Protein AF-A0AAD5QTW2-F1 (afdb_monomer)

Organism: Parelaphostrongylus tenuis (NCBI:txid148309)

Mean predicted aligned error: 7.57 Å

Sequence (210 aa):
MPYDTGGDLFQRAFSKNGNSFLTEDFWNEMNDLLVQWIDKVCSLSYERNAVASYTLNCWRILTKACSTCRRLPPNLRRLIKFNLVDTIRFLELLMLHGYDEVSSLLTNFVVVVLHHHLKKNGRMNEINPKWVQSREMLRLTCKYSTNIEVLLEIVHAVLEIQSRLLDDMTCDRFDRQVNLLSYQLTQISGLVMEANQRIIACQQIRPVSY

Radius of gyration: 18.82 Å; Cα contacts (8 Å, |Δi|>4): 166; chains: 1; bounding box: 61×39×51 Å

Solvent-accessible surface area (backbone atoms only — not comparable to full-atom values): 11988 Å² total; per-residue (Å²): 133,85,88,82,49,74,62,54,55,48,49,55,71,74,62,56,66,101,60,49,83,80,39,60,67,44,54,50,54,52,46,56,50,49,52,55,47,50,54,30,63,77,65,68,67,71,58,71,69,57,54,53,54,48,53,53,51,52,52,52,49,51,43,48,51,43,59,65,51,65,84,65,56,72,66,51,49,50,49,51,52,49,51,50,53,53,49,51,52,51,51,51,53,39,44,76,73,69,38,66,92,55,57,59,55,64,42,50,44,51,52,52,45,50,50,66,32,63,75,40,89,85,35,61,42,89,86,31,60,33,34,53,51,29,52,51,53,51,49,49,50,36,64,68,54,72,57,55,68,54,39,51,48,34,41,50,56,51,51,52,54,50,50,52,56,53,55,58,51,79,76,52,80,72,88,83,47,57,72,58,50,55,48,48,52,52,54,54,51,50,50,42,49,46,24,49,54,33,43,55,53,50,61,71,67,57,74,82,84,127

pLDDT: mean 83.65, std 14.77, range [35.22, 97.56]

Foldseek 3Di:
DDPDDLPVLLCVLQVPDDCPLLDPVSLVSLVVSLVVLVVCLVVVPDDLVVSLVSLVSLLVSLLCCLQPDDDRDPSSLVSSLVSLLSSLVSLVSCVVVVSVVSLCSLLVSLLSNLCSQVVDQPSCDPVNRSNVSNLVSLLSSLQRHLDLVSLVSNLVSLVVVLVVLVVVCVPDDDPPCPVSSVSSNVSSVVSSVSNVVSSVVSVVPDDDDD

Secondary structure (DSSP, 8-state):
-----HHHHHHHHHHSTTTGGGSHHHHHHHHHHHHHHHHHHHHT-S-HHHHHHHHHHHHHHHHHHHHH--S--HHHHHHHHHHHHHHHHHHHHHHHTT-GGGTTHHHHHHHHHHHHHHSSTTSSSTT-HHHHHHHHHHHHHHHH---HHHHHHHHHHHHHHHHHHHHHHHHS-GGGTHHHHHHHHHHHHHHHHHHHHHHHHHHHTS----

Structure (mmCIF, N/CA/C/O backbone):
data_AF-A0AAD5QTW2-F1
#
_entry.id   AF-A0AAD5QTW2-F1
#
loop_
_atom_site.group_PDB
_atom_site.id
_atom_site.type_symbol
_atom_site.label_atom_id
_atom_site.label_alt_id
_atom_site.label_comp_id
_atom_site.label_asym_id
_atom_site.label_entity_id
_atom_site.label_seq_id
_atom_site.pdbx_PDB_ins_code
_atom_site.Cartn_x
_atom_site.Cartn_y
_atom_site.Cartn_z
_atom_site.occupancy
_atom_site.B_iso_or_equiv
_atom_site.auth_seq_id
_atom_site.auth_comp_id
_atom_site.auth_asym_id
_atom_site.auth_atom_id
_atom_site.pdbx_PDB_model_num
ATOM 1 N N . MET A 1 1 ? -35.531 -8.840 17.971 1.00 36.31 1 MET A N 1
ATOM 2 C CA . MET A 1 1 ? -34.688 -8.366 16.855 1.00 36.31 1 MET A CA 1
ATOM 3 C C . MET A 1 1 ? -33.664 -9.460 16.595 1.00 36.31 1 MET A C 1
ATOM 5 O O . MET A 1 1 ? -32.894 -9.722 17.513 1.00 36.31 1 MET A O 1
ATOM 9 N N . PRO A 1 2 ? -33.715 -10.196 15.474 1.00 35.22 2 PRO A N 1
ATOM 10 C CA . PRO A 1 2 ? -32.722 -11.229 15.217 1.00 35.22 2 PRO A CA 1
ATOM 11 C C . PRO A 1 2 ? -31.387 -10.553 14.873 1.00 35.22 2 PRO A C 1
ATOM 13 O O . PRO A 1 2 ? -31.344 -9.623 14.071 1.00 35.22 2 PRO A O 1
ATOM 16 N N . TYR A 1 3 ? -30.321 -10.980 15.547 1.00 38.00 3 TYR A N 1
ATOM 17 C CA . TYR A 1 3 ? -28.943 -10.565 15.301 1.00 38.00 3 TYR A CA 1
ATOM 18 C C . TYR A 1 3 ? -28.467 -11.184 13.981 1.00 38.00 3 TYR A C 1
ATOM 20 O O . TYR A 1 3 ? -27.895 -12.271 13.974 1.00 38.00 3 TYR A O 1
ATOM 28 N N . ASP A 1 4 ? -28.743 -10.515 12.863 1.00 43.47 4 ASP A N 1
ATOM 29 C CA . ASP A 1 4 ? -28.344 -10.982 11.536 1.00 43.47 4 ASP A CA 1
ATOM 30 C C . ASP A 1 4 ? -26.949 -10.432 11.157 1.00 43.47 4 ASP A C 1
ATOM 32 O O . ASP A 1 4 ? -26.761 -9.276 10.784 1.00 43.47 4 ASP A O 1
ATOM 36 N N . THR A 1 5 ? -25.949 -11.282 11.411 1.00 46.78 5 THR A N 1
ATOM 37 C CA . THR A 1 5 ? -24.931 -11.740 10.445 1.00 46.78 5 THR A CA 1
ATOM 38 C C . THR A 1 5 ? -23.979 -10.741 9.762 1.00 46.78 5 THR A C 1
ATOM 40 O O . THR A 1 5 ? -23.771 -10.744 8.549 1.00 46.78 5 THR A O 1
ATOM 43 N N . GLY A 1 6 ? -23.134 -10.076 10.557 1.00 47.69 6 GLY A N 1
ATOM 44 C CA . GLY A 1 6 ? -21.821 -9.650 10.031 1.00 47.69 6 GLY A CA 1
ATOM 45 C C . GLY A 1 6 ? -20.984 -10.821 9.466 1.00 47.69 6 GLY A C 1
ATOM 46 O O . GLY A 1 6 ? -20.101 -10.608 8.641 1.00 47.69 6 GLY A O 1
ATOM 47 N N . GLY A 1 7 ? -21.286 -12.060 9.884 1.00 54.75 7 GLY A N 1
ATOM 48 C CA . GLY A 1 7 ? -20.724 -13.295 9.332 1.00 54.75 7 GLY A CA 1
ATOM 49 C C . GLY A 1 7 ? -21.217 -13.644 7.920 1.00 54.75 7 GLY A C 1
ATOM 50 O O . GLY A 1 7 ? -20.405 -14.095 7.115 1.00 54.75 7 GLY A O 1
ATOM 51 N N . ASP A 1 8 ? -22.482 -13.375 7.580 1.00 57.38 8 ASP A N 1
ATOM 52 C CA . ASP A 1 8 ? -23.038 -13.696 6.254 1.00 57.38 8 ASP A CA 1
ATOM 53 C C . ASP A 1 8 ? -22.559 -12.702 5.204 1.00 57.38 8 ASP A C 1
ATOM 55 O O . ASP A 1 8 ? -22.192 -13.111 4.106 1.00 57.38 8 ASP A O 1
ATOM 59 N N . LEU A 1 9 ? -22.473 -11.409 5.542 1.00 56.69 9 LEU A N 1
ATOM 60 C CA . LEU A 1 9 ? -21.867 -10.407 4.659 1.00 56.69 9 LEU A CA 1
ATOM 61 C C . LEU A 1 9 ? -20.372 -10.680 4.446 1.00 56.69 9 LEU A C 1
ATOM 63 O O . LEU A 1 9 ? -19.880 -10.586 3.325 1.00 56.69 9 LEU A O 1
ATOM 67 N N . PHE A 1 10 ? -19.655 -11.095 5.494 1.00 61.31 10 PHE A N 1
ATOM 68 C CA . PHE A 1 10 ? -18.259 -11.512 5.386 1.00 61.31 10 PHE A CA 1
ATOM 69 C C . PHE A 1 10 ? -18.106 -12.726 4.459 1.00 61.31 10 PHE A C 1
ATOM 71 O O . PHE A 1 10 ? -17.354 -12.686 3.484 1.00 61.31 10 PHE A O 1
ATOM 78 N N . GLN A 1 11 ? -18.863 -13.799 4.699 1.00 63.84 11 GLN A N 1
ATOM 79 C CA . GLN A 1 11 ? -18.830 -14.970 3.827 1.00 63.84 11 GLN A CA 1
ATOM 80 C C . GLN A 1 11 ? -19.247 -14.615 2.398 1.00 63.84 11 GLN A C 1
ATOM 82 O O . GLN A 1 11 ? -18.601 -15.061 1.456 1.00 63.84 11 GLN A O 1
ATOM 87 N N . ARG A 1 12 ? -20.256 -13.769 2.194 1.00 61.28 12 ARG A N 1
ATOM 88 C CA . ARG A 1 12 ? -20.730 -13.339 0.872 1.00 61.28 12 ARG A CA 1
ATOM 89 C C . ARG A 1 12 ? -19.700 -12.503 0.108 1.00 61.28 12 ARG A C 1
ATOM 91 O O . ARG A 1 12 ? -19.446 -12.802 -1.062 1.00 61.28 12 ARG A O 1
ATOM 98 N N . ALA A 1 13 ? -19.072 -11.523 0.755 1.00 60.03 13 ALA A N 1
ATOM 99 C CA . ALA A 1 13 ? -18.061 -10.666 0.137 1.00 60.03 13 ALA A CA 1
ATOM 100 C C . ALA A 1 13 ? -16.815 -11.463 -0.286 1.00 60.03 13 ALA A C 1
ATOM 102 O O . ALA A 1 13 ? -16.242 -11.210 -1.349 1.00 60.03 13 ALA A O 1
ATOM 103 N N . PHE A 1 14 ? -16.425 -12.478 0.496 1.00 66.31 14 PHE A N 1
ATOM 104 C CA . PHE A 1 14 ? -15.201 -13.252 0.259 1.00 66.31 14 PHE A CA 1
ATOM 105 C C . PHE A 1 14 ? -15.413 -14.629 -0.415 1.00 66.31 14 PHE A C 1
ATOM 107 O O . PHE A 1 14 ? -14.426 -15.244 -0.823 1.00 66.31 14 PHE A O 1
ATOM 114 N N . SER A 1 15 ? -16.656 -15.106 -0.601 1.00 60.56 15 SER A N 1
ATOM 115 C CA . SER A 1 15 ? -16.981 -16.393 -1.266 1.00 60.56 15 SER A CA 1
ATOM 116 C C . SER A 1 15 ? -17.188 -16.300 -2.782 1.00 60.56 15 SER A C 1
ATOM 118 O O . SER A 1 15 ? -17.020 -17.296 -3.489 1.00 60.56 15 SER A O 1
ATOM 120 N N . LYS A 1 16 ? -17.517 -15.123 -3.333 1.00 53.25 16 LYS A N 1
ATOM 121 C CA . LYS A 1 16 ? -17.705 -14.962 -4.785 1.00 53.25 16 LYS A CA 1
ATOM 122 C C . LYS A 1 16 ? -16.361 -14.865 -5.515 1.00 53.25 16 LYS A C 1
ATOM 124 O O . LYS A 1 16 ? -15.755 -13.802 -5.590 1.00 53.25 16 LYS A O 1
ATOM 129 N N . ASN A 1 17 ? -15.930 -16.002 -6.071 1.00 44.47 17 ASN A N 1
ATOM 130 C CA . ASN A 1 17 ? -14.924 -16.198 -7.125 1.00 44.47 17 ASN A CA 1
ATOM 131 C C . ASN A 1 17 ? -14.220 -14.935 -7.655 1.00 44.47 17 ASN A C 1
ATOM 133 O O . ASN A 1 17 ? -14.825 -14.143 -8.369 1.00 44.47 17 ASN A O 1
ATOM 137 N N . GLY A 1 18 ? -12.902 -14.860 -7.432 1.00 47.59 18 GLY A N 1
ATOM 138 C CA . GLY A 1 18 ? -11.852 -14.452 -8.383 1.00 47.59 18 GLY A CA 1
ATOM 139 C C . GLY A 1 18 ? -11.850 -13.048 -9.011 1.00 47.59 18 GLY A C 1
ATOM 140 O O . GLY A 1 18 ? -10.769 -12.459 -9.069 1.00 47.59 18 GLY A O 1
ATOM 141 N N . ASN A 1 19 ? -13.001 -12.541 -9.462 1.00 51.00 19 ASN A N 1
ATOM 142 C CA . ASN A 1 19 ? -13.216 -11.352 -10.292 1.00 51.00 19 ASN A CA 1
ATOM 143 C C . ASN A 1 19 ? -14.293 -10.392 -9.733 1.00 51.00 19 ASN A C 1
ATOM 145 O O . ASN A 1 19 ? -14.559 -9.374 -10.369 1.00 51.00 19 ASN A O 1
ATOM 149 N N . SER A 1 20 ? -14.909 -10.671 -8.572 1.00 68.38 20 SER A N 1
ATOM 150 C CA . SER A 1 20 ? -15.967 -9.816 -7.989 1.00 68.38 20 SER A CA 1
ATOM 151 C C . SER A 1 20 ? -15.497 -8.384 -7.695 1.00 68.38 20 SER A C 1
ATOM 153 O O . SER A 1 20 ? -16.252 -7.436 -7.901 1.00 68.38 20 SER A O 1
ATOM 155 N N . PHE A 1 21 ? -14.218 -8.199 -7.348 1.00 77.69 21 PHE A N 1
ATOM 156 C CA . PHE A 1 21 ? -13.623 -6.886 -7.066 1.00 77.69 21 PHE A CA 1
ATOM 157 C C . PHE A 1 21 ? -13.472 -5.961 -8.285 1.00 77.69 21 PHE A C 1
ATOM 159 O O . PHE A 1 21 ? -12.928 -4.864 -8.172 1.00 77.69 21 PHE A O 1
ATOM 166 N N . LEU A 1 22 ? -13.927 -6.375 -9.469 1.00 80.12 22 LEU A N 1
ATOM 167 C CA . LEU A 1 22 ? -13.998 -5.516 -10.655 1.00 80.12 22 LEU A CA 1
ATOM 168 C C . LEU A 1 22 ? -15.348 -4.792 -10.792 1.00 80.12 22 LEU A C 1
ATOM 170 O O . LEU A 1 22 ? -15.575 -4.134 -11.803 1.00 80.12 22 LEU A O 1
ATOM 174 N N . THR A 1 23 ? -16.237 -4.913 -9.806 1.00 86.12 23 THR A N 1
ATOM 175 C CA . THR A 1 23 ? -17.577 -4.307 -9.813 1.00 86.12 23 THR A CA 1
ATOM 176 C C . THR A 1 23 ? -17.690 -3.218 -8.755 1.00 86.12 23 THR A C 1
ATOM 178 O O . THR A 1 23 ? -17.039 -3.304 -7.719 1.00 86.12 23 THR A O 1
ATOM 181 N N . GLU A 1 24 ? -18.500 -2.188 -9.009 1.00 88.38 24 GLU A N 1
ATOM 182 C CA . GLU A 1 24 ? -18.763 -1.134 -8.017 1.00 88.38 24 GLU A CA 1
ATOM 183 C C . GLU A 1 24 ? -19.489 -1.698 -6.791 1.00 88.38 24 GLU A C 1
ATOM 185 O O . GLU A 1 24 ? -19.084 -1.405 -5.670 1.00 88.38 24 GLU A O 1
ATOM 190 N N . ASP A 1 25 ? -20.462 -2.590 -7.007 1.00 87.75 25 ASP A N 1
ATOM 191 C CA . ASP A 1 25 ? -21.220 -3.268 -5.947 1.00 87.75 25 ASP A CA 1
ATOM 192 C C . ASP A 1 25 ? -20.312 -3.934 -4.914 1.00 87.75 25 ASP A C 1
ATOM 194 O O . ASP A 1 25 ? -20.533 -3.792 -3.716 1.00 87.75 25 ASP A O 1
ATOM 198 N N . PHE A 1 26 ? -19.244 -4.599 -5.364 1.00 88.19 26 PHE A N 1
ATOM 199 C CA . PHE A 1 26 ? -18.278 -5.210 -4.460 1.00 88.19 26 PHE A CA 1
ATOM 200 C C . PHE A 1 26 ? -17.593 -4.180 -3.550 1.00 88.19 26 PHE A C 1
ATOM 202 O O . PHE A 1 26 ? -17.435 -4.424 -2.359 1.00 88.19 26 PHE A O 1
ATOM 209 N N . TRP A 1 27 ? -17.162 -3.036 -4.089 1.00 89.75 27 TRP A N 1
ATOM 210 C CA . TRP A 1 27 ? -16.464 -2.021 -3.287 1.00 89.75 27 TRP A CA 1
ATOM 211 C C . TRP A 1 27 ? -17.404 -1.225 -2.388 1.00 89.75 27 TRP A C 1
ATOM 213 O O . TRP A 1 27 ? -16.957 -0.719 -1.362 1.00 89.75 27 TRP A O 1
ATOM 223 N N . ASN A 1 28 ? -18.682 -1.135 -2.754 1.00 89.69 28 ASN A N 1
ATOM 224 C CA . ASN A 1 28 ? -19.720 -0.615 -1.872 1.00 89.69 28 ASN A CA 1
ATOM 225 C C . ASN A 1 28 ? -19.967 -1.592 -0.709 1.00 89.69 28 ASN A C 1
ATOM 227 O O . ASN A 1 28 ? -19.901 -1.181 0.442 1.00 89.69 28 ASN A O 1
ATOM 231 N N . GLU A 1 29 ? -20.113 -2.893 -0.990 1.00 88.88 29 GLU A N 1
ATOM 232 C CA . GLU A 1 29 ? -20.280 -3.935 0.039 1.00 88.88 29 GLU A CA 1
ATOM 233 C C . GLU A 1 29 ? -19.064 -4.011 0.984 1.00 88.88 29 GLU A C 1
ATOM 235 O O . GLU A 1 29 ? -19.225 -4.119 2.198 1.00 88.88 29 GLU A O 1
ATOM 240 N N . MET A 1 30 ? -17.842 -3.878 0.454 1.00 88.75 30 MET A N 1
ATOM 241 C CA . MET A 1 30 ? -16.615 -3.777 1.259 1.00 88.75 30 MET A CA 1
ATOM 242 C C . MET A 1 30 ? -16.609 -2.553 2.179 1.00 88.75 30 MET A C 1
ATOM 244 O O . MET A 1 30 ? -16.180 -2.654 3.327 1.00 88.75 30 MET A O 1
ATOM 248 N N . ASN A 1 31 ? -17.080 -1.406 1.690 1.00 89.75 31 ASN A N 1
ATOM 249 C CA . ASN A 1 31 ? -17.153 -0.189 2.486 1.00 89.75 31 ASN A CA 1
ATOM 250 C C . ASN A 1 31 ? -18.192 -0.314 3.610 1.00 89.75 31 ASN A C 1
ATOM 252 O O . ASN A 1 31 ? -17.899 0.020 4.755 1.00 89.75 31 ASN A O 1
ATOM 256 N N . ASP A 1 32 ? -19.372 -0.861 3.314 1.00 89.25 32 ASP A N 1
ATOM 257 C CA . ASP A 1 32 ? -20.416 -1.098 4.317 1.00 89.25 32 ASP A CA 1
ATOM 258 C C . ASP A 1 32 ? -19.937 -2.071 5.404 1.00 89.25 32 ASP A C 1
ATOM 260 O O . ASP A 1 32 ? -20.158 -1.851 6.597 1.00 89.25 32 ASP A O 1
ATOM 264 N N . LEU A 1 33 ? -19.217 -3.124 5.004 1.00 89.31 33 LEU A N 1
ATOM 265 C CA . LEU A 1 33 ? -18.565 -4.051 5.927 1.00 89.31 33 LEU A CA 1
ATOM 266 C C . LEU A 1 33 ? -17.526 -3.354 6.806 1.00 89.31 33 LEU A C 1
ATOM 268 O O . LEU A 1 33 ? -17.468 -3.620 8.007 1.00 89.31 33 LEU A O 1
ATOM 272 N N . LEU A 1 34 ? -16.715 -2.462 6.235 1.00 91.00 34 LEU A N 1
ATOM 273 C CA . LEU A 1 34 ? -15.704 -1.720 6.979 1.00 91.00 34 LEU A CA 1
ATOM 274 C C . LEU A 1 34 ? -16.340 -0.839 8.056 1.00 91.00 34 LEU A C 1
ATOM 276 O O . LEU A 1 34 ? -15.874 -0.856 9.192 1.00 91.00 34 LEU A O 1
ATOM 280 N N . VAL A 1 35 ? -17.425 -0.135 7.727 1.00 90.62 35 VAL A N 1
ATOM 281 C CA . VAL A 1 35 ? -18.178 0.688 8.686 1.00 90.62 35 VAL A CA 1
ATOM 282 C C . VAL A 1 35 ? -18.721 -0.170 9.832 1.00 90.62 35 VAL A C 1
ATOM 284 O O . VAL A 1 35 ? -18.483 0.145 10.995 1.00 90.62 35 VAL A O 1
ATOM 287 N N . GLN A 1 36 ? -19.349 -1.310 9.529 1.00 90.19 36 GLN A N 1
ATOM 288 C CA . GLN A 1 36 ? -19.835 -2.231 10.566 1.00 90.19 36 GLN A CA 1
ATOM 289 C C . GLN A 1 36 ? -18.708 -2.761 11.462 1.00 90.19 36 GLN A C 1
ATOM 291 O O . GLN A 1 36 ? -18.903 -2.971 12.661 1.00 90.19 36 GLN A O 1
ATOM 296 N N . TRP A 1 37 ? -17.530 -3.018 10.891 1.00 90.12 37 TRP A N 1
ATOM 297 C CA . TRP A 1 37 ? -16.367 -3.452 11.658 1.00 90.12 37 TRP A CA 1
ATOM 298 C C . TRP A 1 37 ? -15.797 -2.343 12.534 1.00 90.12 37 TRP A C 1
ATOM 300 O O . TRP A 1 37 ? -15.421 -2.634 13.666 1.00 90.12 37 TRP A O 1
ATOM 310 N N . ILE A 1 38 ? -15.780 -1.095 12.067 1.00 89.38 38 ILE A N 1
ATOM 311 C CA . ILE A 1 38 ? -15.409 0.063 12.889 1.00 89.38 38 ILE A CA 1
ATOM 312 C C . ILE A 1 38 ? -16.338 0.157 14.104 1.00 89.38 38 ILE A C 1
ATOM 314 O O . ILE A 1 38 ? -15.849 0.216 15.232 1.00 89.38 38 ILE A O 1
ATOM 318 N N . ASP A 1 39 ? -17.654 0.076 13.900 1.00 87.88 39 ASP A N 1
ATOM 319 C CA . ASP A 1 39 ? -18.632 0.143 14.992 1.00 87.88 39 ASP A CA 1
ATOM 320 C C . ASP A 1 39 ? -18.433 -0.986 16.013 1.00 87.88 39 ASP A C 1
ATOM 322 O O . ASP A 1 39 ? -18.458 -0.755 17.226 1.00 87.88 39 ASP A O 1
ATOM 326 N N . LYS A 1 40 ? -18.167 -2.211 15.543 1.00 88.06 40 LYS A N 1
ATOM 327 C CA . LYS A 1 40 ? -17.851 -3.356 16.412 1.00 88.06 40 LYS A CA 1
ATOM 328 C C . LYS A 1 40 ? -16.559 -3.150 17.188 1.00 88.06 40 LYS A C 1
ATOM 330 O O . LYS A 1 40 ? -16.535 -3.408 18.388 1.00 88.06 40 LYS A O 1
ATOM 335 N N . VAL A 1 41 ? -15.505 -2.673 16.521 1.00 86.81 41 VAL A N 1
ATOM 336 C CA . VAL A 1 41 ? -14.210 -2.390 17.152 1.00 86.81 41 VAL A CA 1
ATOM 337 C C . VAL A 1 41 ? -14.373 -1.380 18.281 1.00 86.81 41 VAL A C 1
ATOM 339 O O . VAL A 1 41 ? -13.949 -1.655 19.402 1.00 86.81 41 VAL A O 1
ATOM 342 N N . CYS A 1 42 ? -15.075 -0.280 18.014 1.00 85.88 42 CYS A N 1
ATOM 343 C CA . CYS A 1 42 ? -15.343 0.777 18.986 1.00 85.88 42 CYS A CA 1
ATOM 344 C C . CYS A 1 42 ? -16.256 0.335 20.142 1.00 85.88 42 CYS A C 1
ATOM 346 O O . CYS A 1 42 ? -16.129 0.847 21.251 1.00 85.88 42 CYS A O 1
ATOM 348 N N . SER A 1 43 ? -17.172 -0.609 19.910 1.00 84.75 43 SER A N 1
ATOM 349 C CA . SER A 1 43 ? -18.085 -1.136 20.938 1.00 84.75 43 SER A CA 1
ATOM 350 C C . SER A 1 43 ? -17.548 -2.363 21.685 1.00 84.75 43 SER A C 1
ATOM 352 O O . SER A 1 43 ? -18.237 -2.887 22.560 1.00 84.75 43 SER A O 1
ATOM 354 N N . LEU A 1 44 ? -16.330 -2.827 21.365 1.00 78.31 44 LEU A N 1
ATOM 355 C CA . LEU A 1 44 ? -15.704 -4.029 21.938 1.00 78.31 44 LEU A CA 1
ATOM 356 C C . LEU A 1 44 ? -16.548 -5.313 21.779 1.00 78.31 44 LEU A C 1
ATOM 358 O O . LEU A 1 44 ? -16.340 -6.295 22.489 1.00 78.31 44 LEU A O 1
ATOM 362 N N . SER A 1 45 ? -17.493 -5.335 20.832 1.00 74.50 45 SER A N 1
ATOM 363 C CA . SER A 1 45 ? -18.451 -6.430 20.640 1.00 74.50 45 SER A CA 1
ATOM 364 C C . SER A 1 45 ? -18.052 -7.366 19.488 1.00 74.50 45 SER A C 1
ATOM 366 O O . SER A 1 45 ? -18.735 -7.442 18.460 1.00 74.50 45 SER A O 1
ATOM 368 N N . TYR A 1 46 ? -16.909 -8.043 19.603 1.00 77.81 46 TYR A N 1
ATOM 369 C CA . TYR A 1 46 ? -16.400 -8.933 18.553 1.00 77.81 46 TYR A CA 1
ATOM 370 C C . TYR A 1 46 ? -15.319 -9.886 19.064 1.00 77.81 46 TYR A C 1
ATOM 372 O O . TYR A 1 46 ? -14.702 -9.674 20.104 1.00 77.81 46 TYR A O 1
ATOM 380 N N . GLU A 1 47 ? -15.052 -10.928 18.279 1.00 82.12 47 GLU A N 1
ATOM 381 C CA . GLU A 1 47 ? -13.905 -11.804 18.489 1.00 82.12 47 GLU A CA 1
ATOM 382 C C . GLU A 1 47 ? -12.668 -11.261 17.765 1.00 82.12 47 GLU A C 1
ATOM 384 O O . GLU A 1 47 ? -12.709 -10.979 16.563 1.00 82.12 47 GLU A O 1
ATOM 389 N N . ARG A 1 48 ? -11.535 -11.181 18.475 1.00 84.06 48 ARG A N 1
ATOM 390 C CA . ARG A 1 48 ? -10.235 -10.734 17.938 1.00 84.06 48 ARG A CA 1
ATOM 391 C C . ARG A 1 48 ? -9.841 -11.457 16.644 1.00 84.06 48 ARG A C 1
ATOM 393 O O . ARG A 1 48 ? -9.450 -10.825 15.665 1.00 84.06 48 ARG A O 1
ATOM 400 N N . ASN A 1 49 ? -10.042 -12.772 16.596 1.00 85.44 49 ASN A N 1
ATOM 401 C CA . ASN A 1 49 ? -9.741 -13.584 15.414 1.00 85.44 49 ASN A CA 1
ATOM 402 C C . ASN A 1 49 ? -10.592 -13.204 14.195 1.00 85.44 49 ASN A C 1
ATOM 404 O O . ASN A 1 49 ? -10.116 -13.274 13.059 1.00 85.44 49 ASN A O 1
ATOM 408 N N . ALA A 1 50 ? -11.843 -12.796 14.417 1.00 86.06 50 ALA A N 1
ATOM 409 C CA . ALA A 1 50 ? -12.753 -12.428 13.344 1.00 86.06 50 ALA A CA 1
ATOM 410 C C . ALA A 1 50 ? -12.345 -11.091 12.708 1.00 86.06 50 ALA A C 1
ATOM 412 O O . ALA A 1 50 ? -12.295 -10.997 11.480 1.00 86.06 50 ALA A O 1
ATOM 413 N N . VAL A 1 51 ? -11.960 -10.093 13.517 1.00 87.50 51 VAL A N 1
ATOM 414 C CA . VAL A 1 51 ? -11.473 -8.813 12.978 1.00 87.50 51 VAL A CA 1
ATOM 415 C C . VAL A 1 51 ? -10.129 -8.971 12.268 1.00 87.50 51 VAL A C 1
ATOM 417 O O . VAL A 1 51 ? -9.960 -8.452 11.168 1.00 87.50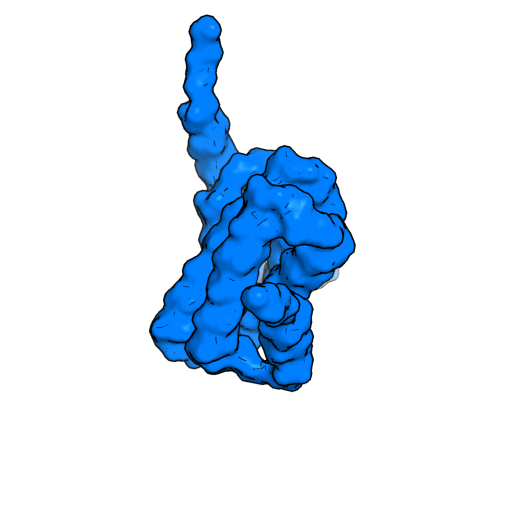 51 VAL A O 1
ATOM 420 N N . ALA A 1 52 ? -9.204 -9.762 12.821 1.00 86.94 52 ALA A N 1
ATOM 421 C CA . ALA A 1 52 ? -7.921 -10.033 12.178 1.00 86.94 52 ALA A CA 1
ATOM 422 C C . ALA A 1 52 ? -8.123 -10.725 10.818 1.00 86.94 52 ALA A C 1
ATOM 424 O O . ALA A 1 52 ? -7.561 -10.301 9.806 1.00 86.94 52 ALA A O 1
ATOM 425 N N . SER A 1 53 ? -8.999 -11.734 10.761 1.00 87.06 53 SER A N 1
ATOM 426 C CA . SER A 1 53 ? -9.349 -12.435 9.517 1.00 87.06 53 SER A CA 1
ATOM 427 C C . SER A 1 53 ? -9.992 -11.512 8.484 1.00 87.06 53 SER A C 1
ATOM 429 O O . SER A 1 53 ? -9.709 -11.627 7.287 1.00 87.06 53 SER A O 1
ATOM 431 N N . TYR A 1 54 ? -10.848 -10.588 8.923 1.00 89.31 54 TYR A N 1
ATOM 432 C CA . TYR A 1 54 ? -11.425 -9.574 8.051 1.00 89.31 54 TYR A CA 1
ATOM 433 C C . TYR A 1 54 ? -10.356 -8.663 7.457 1.00 89.31 54 TYR A C 1
ATOM 435 O O . TYR A 1 54 ? -10.221 -8.585 6.233 1.00 89.31 54 TYR A O 1
ATOM 443 N N . THR A 1 55 ? -9.533 -8.067 8.313 1.00 90.88 55 THR A N 1
ATOM 444 C CA . THR A 1 55 ? -8.462 -7.153 7.916 1.00 90.88 55 THR A CA 1
ATOM 445 C C . THR A 1 55 ? -7.495 -7.816 6.933 1.00 90.88 55 THR A C 1
ATOM 447 O O . THR A 1 55 ? -7.204 -7.249 5.878 1.00 90.88 55 THR A O 1
ATOM 450 N N . LEU A 1 56 ? -7.064 -9.053 7.203 1.00 89.81 56 LEU A N 1
ATOM 451 C CA . LEU A 1 56 ? -6.202 -9.824 6.298 1.00 89.81 56 LEU A CA 1
ATOM 452 C C . LEU A 1 56 ? -6.824 -10.006 4.910 1.00 89.81 56 LEU A C 1
ATOM 454 O O . LEU A 1 56 ? -6.154 -9.844 3.884 1.00 89.81 56 LEU A O 1
ATOM 458 N N . ASN A 1 57 ? -8.114 -10.330 4.857 1.00 88.75 57 ASN A N 1
ATOM 459 C CA . ASN A 1 57 ? -8.812 -10.521 3.595 1.00 88.75 57 ASN A CA 1
ATOM 460 C C . ASN A 1 57 ? -8.968 -9.214 2.807 1.00 88.75 57 ASN A C 1
ATOM 462 O O . ASN A 1 57 ? -8.748 -9.223 1.590 1.00 88.75 57 ASN A O 1
ATOM 466 N N . CYS A 1 58 ? -9.258 -8.097 3.478 1.00 90.56 58 CYS A N 1
ATOM 467 C CA . CYS A 1 58 ? -9.297 -6.770 2.861 1.00 90.56 58 CYS A CA 1
ATOM 468 C C . CYS A 1 58 ? -7.961 -6.423 2.202 1.00 90.56 58 CYS A C 1
ATOM 470 O O . CYS A 1 58 ? -7.917 -6.106 1.010 1.00 90.56 58 CYS A O 1
ATOM 472 N N . TRP A 1 59 ? -6.856 -6.583 2.933 1.00 92.31 59 TRP A N 1
ATOM 473 C CA . TRP A 1 59 ? -5.516 -6.318 2.408 1.00 92.31 59 TRP A CA 1
ATOM 474 C C . TRP A 1 59 ? -5.140 -7.242 1.253 1.00 92.31 59 TRP A C 1
ATOM 476 O O . TRP A 1 59 ? -4.553 -6.791 0.266 1.00 92.31 59 TRP A O 1
ATOM 486 N N . ARG A 1 60 ? -5.536 -8.518 1.299 1.00 89.81 60 ARG A N 1
ATOM 487 C CA . ARG A 1 60 ? -5.328 -9.460 0.189 1.00 89.81 60 ARG A CA 1
ATOM 488 C C . ARG A 1 60 ? -6.036 -9.002 -1.089 1.00 89.81 60 ARG A C 1
ATOM 490 O O . ARG A 1 60 ? -5.444 -9.053 -2.171 1.00 89.81 60 ARG A O 1
ATOM 497 N N . ILE A 1 61 ? -7.281 -8.536 -0.980 1.00 89.38 61 ILE A N 1
ATOM 498 C CA . ILE A 1 61 ? -8.046 -8.029 -2.128 1.00 89.38 61 ILE A CA 1
ATOM 499 C C . ILE A 1 61 ? -7.466 -6.714 -2.637 1.00 89.38 61 ILE A C 1
ATOM 501 O O . ILE A 1 61 ? -7.241 -6.594 -3.841 1.00 89.38 61 ILE A O 1
ATOM 505 N N . LEU A 1 62 ? -7.151 -5.768 -1.751 1.00 90.56 62 LEU A N 1
ATOM 506 C CA . LEU A 1 62 ? -6.504 -4.508 -2.120 1.00 90.56 62 LEU A CA 1
ATOM 507 C C . LEU A 1 62 ? -5.175 -4.756 -2.839 1.00 90.56 62 LEU A C 1
ATOM 509 O O . LEU A 1 62 ? -4.946 -4.188 -3.905 1.00 90.56 62 LEU A O 1
ATOM 513 N N . THR A 1 63 ? -4.342 -5.670 -2.337 1.00 90.25 63 THR A N 1
ATOM 514 C CA . THR A 1 63 ? -3.077 -6.063 -2.979 1.00 90.25 63 THR A CA 1
ATOM 515 C C . THR A 1 63 ? -3.316 -6.601 -4.387 1.00 90.25 63 THR A C 1
ATOM 517 O O . THR A 1 63 ? -2.652 -6.186 -5.344 1.00 90.25 63 THR A O 1
ATOM 520 N N . LYS A 1 64 ? -4.298 -7.500 -4.544 1.00 87.44 64 LYS A N 1
ATOM 521 C CA . LYS A 1 64 ? -4.659 -8.075 -5.845 1.00 87.44 64 LYS A CA 1
ATOM 522 C C . LYS A 1 64 ? -5.170 -6.998 -6.799 1.00 87.44 64 LYS A C 1
ATOM 524 O O . LYS A 1 64 ? -4.684 -6.923 -7.930 1.00 87.44 64 LYS A O 1
ATOM 529 N N . ALA A 1 65 ? -6.096 -6.154 -6.356 1.00 86.50 65 ALA A N 1
ATOM 530 C CA . ALA A 1 65 ? -6.672 -5.079 -7.153 1.00 86.50 65 ALA A CA 1
ATOM 531 C C . ALA A 1 65 ? -5.594 -4.078 -7.593 1.00 86.50 65 ALA A C 1
ATOM 533 O O . ALA A 1 65 ? -5.496 -3.746 -8.774 1.00 86.50 65 ALA A O 1
ATOM 534 N N . CYS A 1 66 ? -4.718 -3.673 -6.672 1.00 84.25 66 CYS A N 1
ATOM 535 C CA . CYS A 1 66 ? -3.644 -2.727 -6.950 1.00 84.25 66 CYS A CA 1
ATOM 536 C C . CYS A 1 66 ? -2.573 -3.312 -7.871 1.00 84.25 66 CYS A C 1
ATOM 538 O O . CYS A 1 66 ? -2.040 -2.573 -8.688 1.00 84.25 66 CYS A O 1
ATOM 540 N N . SER A 1 67 ? -2.279 -4.612 -7.795 1.00 81.12 67 SER A N 1
ATOM 541 C CA . SER A 1 67 ? -1.229 -5.244 -8.611 1.00 81.12 67 SER A CA 1
ATOM 542 C C . SER A 1 67 ? -1.709 -5.686 -9.999 1.00 81.12 67 SER A C 1
ATOM 544 O O . SER A 1 67 ? -0.931 -5.709 -10.953 1.00 81.12 67 SER A O 1
ATOM 546 N N . THR A 1 68 ? -2.980 -6.083 -10.139 1.00 76.94 68 THR A N 1
ATOM 547 C CA . THR A 1 68 ? -3.437 -6.840 -11.321 1.00 76.94 68 THR A CA 1
ATOM 548 C C . THR A 1 68 ? -4.417 -6.101 -12.229 1.00 76.94 68 THR A C 1
ATOM 550 O O . THR A 1 68 ? -4.430 -6.396 -13.434 1.00 76.94 68 THR A O 1
ATOM 553 N N . CYS A 1 69 ? -5.182 -5.134 -11.708 1.00 70.62 69 CYS A N 1
ATOM 554 C CA . CYS A 1 69 ? -6.223 -4.436 -12.461 1.00 70.62 69 CYS A CA 1
ATOM 555 C C . CYS A 1 69 ? -5.654 -3.612 -13.615 1.00 70.62 69 CYS A C 1
ATOM 557 O O . CYS A 1 69 ? -4.742 -2.807 -13.444 1.00 70.62 69 CYS A O 1
ATOM 559 N N . ARG A 1 70 ? -6.229 -3.783 -14.809 1.00 70.12 70 ARG A N 1
ATOM 560 C CA . ARG A 1 70 ? -5.956 -2.933 -15.974 1.00 70.12 70 ARG A CA 1
ATOM 561 C C . ARG A 1 70 ? -7.175 -2.058 -16.236 1.00 70.12 70 ARG A C 1
ATOM 563 O O . ARG A 1 70 ? -8.273 -2.589 -16.296 1.00 70.12 70 ARG A O 1
ATOM 570 N N . ARG A 1 71 ? -6.951 -0.760 -16.492 1.00 70.62 71 ARG A N 1
ATOM 571 C CA . ARG A 1 71 ? -7.952 0.169 -17.059 1.00 70.62 71 ARG A CA 1
ATOM 572 C C . ARG A 1 71 ? -9.317 0.083 -16.358 1.00 70.62 71 ARG A C 1
ATOM 574 O O . ARG A 1 71 ? -10.327 -0.196 -16.991 1.00 70.62 71 ARG A O 1
ATOM 581 N N . LEU A 1 72 ? -9.336 0.340 -15.053 1.00 77.38 72 LEU A N 1
ATOM 582 C CA . LEU A 1 72 ? -10.601 0.444 -14.329 1.00 77.38 72 LEU A CA 1
ATOM 583 C C . LEU A 1 72 ? -11.371 1.701 -14.761 1.00 77.38 72 LEU A C 1
ATOM 585 O O . LEU A 1 72 ? -10.724 2.751 -14.944 1.00 77.38 72 LEU A O 1
ATOM 589 N N . PRO A 1 73 ? -12.714 1.617 -14.859 1.00 85.31 73 PRO A N 1
ATOM 590 C CA . PRO A 1 73 ? -13.582 2.781 -14.967 1.00 85.31 73 PRO A CA 1
ATOM 591 C C . PRO A 1 73 ? -13.221 3.844 -13.916 1.00 85.31 73 PRO A C 1
ATOM 593 O O . PRO A 1 73 ? -12.812 3.484 -12.805 1.00 85.31 73 PRO A O 1
ATOM 596 N N . PRO A 1 74 ? -13.341 5.147 -14.232 1.00 85.44 74 PRO A N 1
ATOM 597 C CA . PRO A 1 74 ? -12.978 6.220 -13.305 1.00 85.44 74 PRO A CA 1
ATOM 598 C C . PRO A 1 74 ? -13.652 6.100 -11.931 1.00 85.44 74 PRO A C 1
ATOM 600 O O . PRO A 1 74 ? -12.980 6.252 -10.910 1.00 85.44 74 PRO A O 1
ATOM 603 N N . ASN A 1 75 ? -14.940 5.751 -11.908 1.00 87.44 75 ASN A N 1
ATOM 604 C CA . ASN A 1 75 ? -15.720 5.565 -10.682 1.00 87.44 75 ASN A CA 1
ATOM 605 C C . ASN A 1 75 ? -15.174 4.417 -9.831 1.00 87.44 75 ASN A C 1
ATOM 607 O O . ASN A 1 75 ? -14.819 4.619 -8.673 1.00 87.44 75 ASN A O 1
ATOM 611 N N . LEU A 1 76 ? -14.985 3.245 -10.436 1.00 88.00 76 LEU A N 1
ATOM 612 C CA . LEU A 1 76 ? -14.404 2.089 -9.761 1.00 88.00 76 LEU A CA 1
ATOM 613 C C . LEU A 1 76 ? -13.008 2.387 -9.197 1.00 88.00 76 LEU A C 1
ATOM 615 O O . LEU A 1 76 ? -12.689 2.026 -8.069 1.00 88.00 76 LEU A O 1
ATOM 619 N N . ARG A 1 77 ? -12.170 3.115 -9.945 1.00 87.31 77 ARG A N 1
ATOM 620 C CA . ARG A 1 77 ? -10.854 3.547 -9.455 1.00 87.31 77 ARG A CA 1
ATOM 621 C C . ARG A 1 77 ? -10.975 4.439 -8.222 1.00 87.31 77 ARG A C 1
ATOM 623 O O . ARG A 1 77 ? -10.182 4.292 -7.297 1.00 87.31 77 ARG A O 1
ATOM 630 N N . ARG A 1 78 ? -11.934 5.367 -8.219 1.00 90.19 78 ARG A N 1
ATOM 631 C CA . ARG A 1 78 ? -12.206 6.257 -7.085 1.00 90.19 78 ARG A CA 1
ATOM 632 C C . ARG A 1 78 ? -12.674 5.466 -5.859 1.00 90.19 78 ARG A C 1
ATOM 634 O O . ARG A 1 78 ? -12.152 5.712 -4.779 1.00 90.19 78 ARG A O 1
ATOM 641 N N . LEU A 1 79 ? -13.563 4.487 -6.034 1.00 90.88 79 LEU A N 1
ATOM 642 C CA . LEU A 1 79 ? -14.035 3.624 -4.944 1.00 90.88 79 LEU A CA 1
ATOM 643 C C . LEU A 1 79 ? -12.900 2.811 -4.314 1.00 90.88 79 LEU A C 1
ATOM 645 O O . LEU A 1 79 ? -12.805 2.754 -3.092 1.00 90.88 79 LEU A O 1
ATOM 649 N N . ILE A 1 80 ? -11.993 2.258 -5.127 1.00 91.12 80 ILE A N 1
ATOM 650 C CA . ILE A 1 80 ? -10.808 1.543 -4.619 1.00 91.12 80 ILE A CA 1
ATOM 651 C C . ILE A 1 80 ? -9.904 2.473 -3.814 1.00 91.12 80 ILE A C 1
ATOM 653 O O . ILE A 1 80 ? -9.406 2.076 -2.767 1.00 91.12 80 ILE A O 1
ATOM 657 N N . LYS A 1 81 ? -9.687 3.709 -4.287 1.00 92.38 81 LYS A N 1
ATOM 658 C CA . LYS A 1 81 ? -8.876 4.692 -3.555 1.00 92.38 81 LYS A CA 1
ATOM 659 C C . LYS A 1 81 ? -9.481 5.017 -2.190 1.00 92.38 81 LYS A C 1
ATOM 661 O O . LYS A 1 81 ? -8.737 5.074 -1.220 1.00 92.38 81 LYS A O 1
ATOM 666 N N . PHE A 1 82 ? -10.797 5.221 -2.115 1.00 92.94 82 PHE A N 1
ATOM 667 C CA . PHE A 1 82 ? -11.468 5.469 -0.836 1.00 92.94 82 PHE A CA 1
ATOM 668 C C . PHE A 1 82 ? -11.367 4.264 0.093 1.00 92.94 82 PHE A C 1
ATOM 670 O O . PHE A 1 82 ? -10.848 4.404 1.192 1.00 92.94 82 PHE A O 1
ATOM 677 N N . ASN A 1 83 ? -11.706 3.071 -0.403 1.00 93.00 83 ASN A N 1
ATOM 678 C CA . ASN A 1 83 ? -11.579 1.838 0.370 1.00 93.00 83 ASN A CA 1
ATOM 679 C C . ASN A 1 83 ? -10.149 1.620 0.887 1.00 93.00 83 ASN A C 1
ATOM 681 O O . ASN A 1 83 ? -9.975 1.206 2.027 1.00 93.00 83 ASN A O 1
ATOM 685 N N . LEU A 1 84 ? -9.118 1.916 0.086 1.00 94.75 84 LEU A N 1
ATOM 686 C CA . LEU A 1 84 ? -7.725 1.849 0.532 1.00 94.75 84 LEU A CA 1
ATOM 687 C C . LEU A 1 84 ? -7.468 2.800 1.708 1.00 94.75 84 LEU A C 1
ATOM 689 O O . LEU A 1 84 ? -6.930 2.371 2.723 1.00 94.75 84 LEU A O 1
ATOM 693 N N . VAL A 1 85 ? -7.853 4.072 1.580 1.00 95.31 85 VAL A N 1
ATOM 694 C CA . VAL A 1 85 ? -7.647 5.084 2.630 1.00 95.31 85 VAL A CA 1
ATOM 695 C C . VAL A 1 85 ? -8.389 4.712 3.911 1.00 95.31 85 VAL A C 1
ATOM 697 O O . VAL A 1 85 ? -7.811 4.792 4.995 1.00 95.31 85 VAL A O 1
ATOM 700 N N . ASP A 1 86 ? -9.633 4.259 3.804 1.00 94.50 86 ASP A N 1
ATOM 701 C CA . ASP A 1 86 ? -10.419 3.875 4.974 1.00 94.50 86 ASP A CA 1
ATOM 702 C C . ASP A 1 86 ? -9.885 2.584 5.609 1.00 94.50 86 ASP A C 1
ATOM 704 O O . ASP A 1 86 ? -9.821 2.482 6.833 1.00 94.50 86 ASP A O 1
ATOM 708 N N . THR A 1 87 ? -9.376 1.642 4.808 1.00 95.00 87 THR A N 1
ATOM 709 C CA . THR A 1 87 ? -8.712 0.434 5.325 1.00 95.00 87 THR A CA 1
ATOM 710 C C . THR A 1 87 ? -7.400 0.766 6.046 1.00 95.00 87 THR A C 1
ATOM 712 O O . THR A 1 87 ? -7.092 0.127 7.048 1.00 95.00 87 THR A O 1
ATOM 715 N N . ILE A 1 88 ? -6.640 1.778 5.600 1.00 95.31 88 ILE A N 1
ATOM 716 C CA . ILE A 1 88 ? -5.450 2.271 6.324 1.00 95.31 88 ILE A CA 1
ATOM 717 C C . ILE A 1 88 ? -5.852 2.799 7.700 1.00 95.31 88 ILE A C 1
ATOM 719 O O . ILE A 1 88 ? -5.272 2.400 8.705 1.00 95.31 88 ILE A O 1
ATOM 723 N N . ARG A 1 89 ? -6.881 3.651 7.762 1.00 93.50 89 ARG A N 1
ATOM 724 C CA . ARG A 1 89 ? -7.374 4.209 9.031 1.00 93.50 89 ARG A CA 1
ATOM 725 C C . ARG A 1 89 ? -7.888 3.126 9.968 1.00 93.50 89 ARG A C 1
ATOM 727 O O . ARG A 1 89 ? -7.619 3.168 11.163 1.00 93.50 89 ARG A O 1
ATOM 734 N N . PHE A 1 90 ? -8.604 2.149 9.424 1.00 94.62 90 PHE A N 1
ATOM 735 C CA . PHE A 1 90 ? -9.079 1.010 10.192 1.00 94.62 90 PHE A CA 1
ATOM 736 C C . PHE A 1 90 ? -7.923 0.165 10.733 1.00 94.62 90 PHE A C 1
ATOM 738 O O . PHE A 1 90 ? -7.942 -0.226 11.895 1.00 94.62 90 PHE A O 1
ATOM 745 N N . LEU A 1 91 ? -6.879 -0.063 9.934 1.00 94.69 91 LEU A N 1
ATOM 746 C CA . LEU A 1 91 ? -5.674 -0.749 10.393 1.00 94.69 91 LEU A CA 1
ATOM 747 C C . LEU A 1 91 ? -4.999 0.002 11.550 1.00 94.69 91 LEU A C 1
ATOM 749 O O . LEU A 1 91 ? -4.603 -0.612 12.537 1.00 94.69 91 LEU A O 1
ATOM 753 N N . GLU A 1 92 ? -4.899 1.326 11.453 1.00 92.38 92 GLU A N 1
ATOM 754 C CA . GLU A 1 92 ? -4.336 2.166 12.514 1.00 92.38 92 GLU A CA 1
ATOM 755 C C . GLU A 1 92 ? -5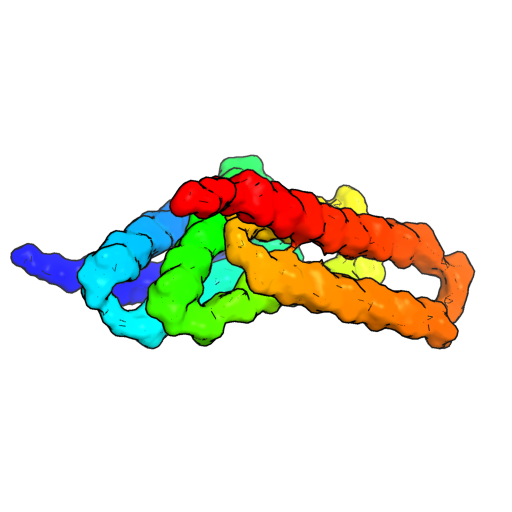.182 2.148 13.784 1.00 92.38 92 GLU A C 1
ATOM 757 O O . GLU A 1 92 ? -4.630 2.043 14.879 1.00 92.38 92 GLU A O 1
ATOM 762 N N . LEU A 1 93 ? -6.509 2.147 13.649 1.00 92.12 93 LEU A N 1
ATOM 763 C CA . LEU A 1 93 ? -7.420 1.940 14.770 1.00 92.12 93 LEU A CA 1
ATOM 764 C C . LEU A 1 93 ? -7.145 0.603 15.468 1.00 92.12 93 LEU A C 1
ATOM 766 O O . LEU A 1 93 ? -7.085 0.563 16.694 1.00 92.12 93 LEU A O 1
ATOM 770 N N . LEU A 1 94 ? -6.948 -0.479 14.711 1.00 92.56 94 LEU A N 1
ATOM 771 C CA . LEU A 1 94 ? -6.629 -1.790 15.277 1.00 92.56 94 LEU A CA 1
ATOM 772 C C . LEU A 1 94 ? -5.280 -1.781 16.004 1.00 92.56 94 LEU A C 1
ATOM 774 O O . LEU A 1 94 ? -5.199 -2.257 17.132 1.00 92.56 94 LEU A O 1
ATOM 778 N N . MET A 1 95 ? -4.238 -1.184 15.424 1.00 91.69 95 MET A N 1
ATOM 779 C CA . MET A 1 95 ? -2.941 -1.063 16.105 1.00 91.69 95 MET A CA 1
ATOM 780 C C . MET A 1 95 ? -3.058 -0.288 17.426 1.00 91.69 95 MET A C 1
ATOM 782 O O . MET A 1 95 ? -2.501 -0.715 18.433 1.00 91.69 95 MET A O 1
ATOM 786 N N . LEU A 1 96 ? -3.854 0.788 17.470 1.00 89.06 96 LEU A N 1
ATOM 787 C CA . LEU A 1 96 ? -4.119 1.536 18.709 1.00 89.06 96 LEU A CA 1
ATOM 788 C C . LEU A 1 96 ? -4.822 0.699 19.790 1.00 89.06 96 LEU A C 1
ATOM 790 O O . LEU A 1 96 ? -4.661 0.977 20.975 1.00 89.06 96 LEU A O 1
ATOM 794 N N . HIS A 1 97 ? -5.576 -0.330 19.400 1.00 87.94 97 HIS A N 1
ATOM 795 C CA . HIS A 1 97 ? -6.212 -1.274 20.323 1.00 87.94 97 HIS A CA 1
ATOM 796 C C . HIS A 1 97 ? -5.325 -2.498 20.641 1.00 87.94 97 HIS A C 1
ATOM 798 O O . HIS A 1 97 ? -5.809 -3.462 21.236 1.00 87.94 97 HIS A O 1
ATOM 804 N N . GLY A 1 98 ? -4.040 -2.486 20.258 1.00 87.94 98 GLY A N 1
ATOM 805 C CA . GLY A 1 98 ? -3.073 -3.544 20.577 1.00 87.94 98 GLY A CA 1
ATOM 806 C C . GLY A 1 98 ? -3.174 -4.794 19.696 1.00 87.94 98 GLY A C 1
ATOM 807 O O . GLY A 1 98 ? -2.905 -5.906 20.160 1.00 87.94 98 GLY A O 1
ATOM 808 N N . TYR A 1 99 ? -3.613 -4.639 18.444 1.00 87.69 99 TYR A N 1
ATOM 809 C CA . TYR A 1 99 ? -3.657 -5.718 17.450 1.00 87.69 99 TYR A CA 1
ATOM 810 C C . TYR A 1 99 ? -2.345 -5.783 16.657 1.00 87.69 99 TYR A C 1
ATOM 812 O O . TYR A 1 99 ? -2.281 -5.399 15.489 1.00 87.69 99 TYR A O 1
ATOM 820 N N . ASP A 1 100 ? -1.286 -6.278 17.291 1.00 84.00 100 ASP A N 1
ATOM 821 C CA . ASP A 1 100 ? 0.047 -6.350 16.680 1.00 84.00 100 ASP A CA 1
ATOM 822 C C . ASP A 1 100 ? 0.113 -7.333 15.502 1.00 84.00 100 ASP A C 1
ATOM 824 O O . ASP A 1 100 ? 0.935 -7.177 14.604 1.00 84.00 100 ASP A O 1
ATOM 828 N N . GLU A 1 101 ? -0.788 -8.317 15.433 1.00 84.44 101 GLU A N 1
ATOM 829 C CA . GLU A 1 101 ? -0.850 -9.289 14.336 1.00 84.44 101 GLU A CA 1
ATOM 830 C C . GLU A 1 101 ? 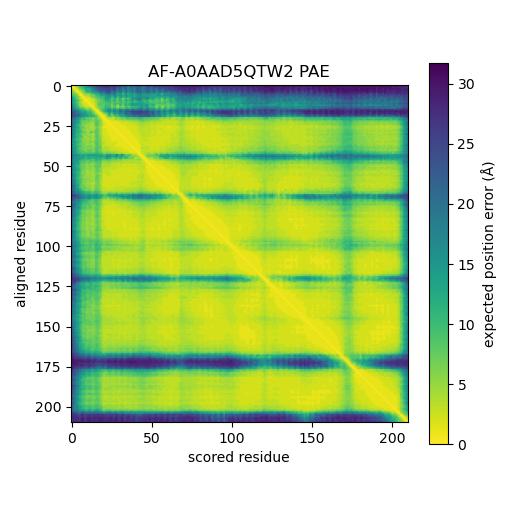-1.146 -8.657 12.964 1.00 84.44 101 GLU A C 1
ATOM 832 O O . GLU A 1 101 ? -0.874 -9.271 11.930 1.00 84.44 101 GLU A O 1
ATOM 837 N N . VAL A 1 102 ? -1.689 -7.434 12.936 1.00 87.25 102 VAL A N 1
ATOM 838 C CA . VAL A 1 102 ? -1.989 -6.711 11.694 1.00 87.25 102 VAL A CA 1
ATOM 839 C C . VAL A 1 102 ? -0.984 -5.596 11.376 1.00 87.25 102 VAL A C 1
ATOM 841 O O . VAL A 1 102 ? -1.051 -5.030 10.285 1.00 87.25 102 VAL A O 1
ATOM 844 N N . SER A 1 103 ? -0.022 -5.303 12.257 1.00 87.12 103 SER A N 1
ATOM 845 C CA . SER A 1 103 ? 0.904 -4.160 12.116 1.00 87.12 103 SER A CA 1
ATOM 846 C C . SER A 1 103 ? 1.703 -4.186 10.806 1.00 87.12 103 SER A C 1
ATOM 848 O O . SER A 1 103 ? 1.797 -3.185 10.097 1.00 87.12 103 SER A O 1
ATOM 850 N N . SER A 1 104 ? 2.167 -5.372 10.407 1.00 91.44 104 SER A N 1
ATOM 851 C CA . SER A 1 104 ? 2.979 -5.562 9.199 1.00 91.44 104 SER A CA 1
ATOM 852 C C . SER A 1 104 ? 2.195 -5.509 7.880 1.00 91.44 104 SER A C 1
ATOM 854 O O . SER A 1 104 ? 2.797 -5.546 6.805 1.00 91.44 104 SER A O 1
ATOM 856 N N . LEU A 1 105 ? 0.855 -5.452 7.900 1.00 93.69 105 LEU A N 1
ATOM 857 C CA . LEU A 1 105 ? 0.050 -5.580 6.676 1.00 93.69 105 LEU A CA 1
ATOM 858 C C . LEU A 1 105 ? 0.274 -4.442 5.689 1.00 93.69 105 LEU A C 1
ATOM 860 O O . LEU A 1 105 ? 0.276 -4.679 4.478 1.00 93.69 105 LEU A O 1
ATOM 864 N N . LEU A 1 106 ? 0.515 -3.233 6.192 1.00 94.06 106 LEU A N 1
ATOM 865 C CA . LEU A 1 106 ? 0.785 -2.081 5.346 1.00 94.06 106 LEU A CA 1
ATOM 866 C C . LEU A 1 106 ? 2.137 -2.198 4.638 1.00 94.06 106 LEU A C 1
ATOM 868 O O . LEU A 1 106 ? 2.226 -2.037 3.418 1.00 94.06 106 LEU A O 1
ATOM 872 N N . THR A 1 107 ? 3.171 -2.550 5.399 1.00 95.50 107 THR A N 1
ATOM 873 C CA . THR A 1 107 ? 4.522 -2.798 4.893 1.00 95.50 107 THR A CA 1
ATOM 874 C C . THR A 1 107 ? 4.508 -3.939 3.869 1.00 95.50 107 THR A C 1
ATOM 876 O O . THR A 1 107 ? 5.009 -3.789 2.751 1.00 95.50 107 THR A O 1
ATOM 879 N N . ASN A 1 108 ? 3.822 -5.044 4.180 1.00 95.31 108 ASN A N 1
ATOM 880 C CA . ASN A 1 108 ? 3.660 -6.188 3.282 1.00 95.31 108 ASN A CA 1
ATOM 881 C C . ASN A 1 108 ? 2.939 -5.818 1.979 1.00 95.31 108 ASN A C 1
ATOM 883 O O . ASN A 1 108 ? 3.358 -6.250 0.903 1.00 95.31 108 ASN A O 1
ATOM 887 N N . PHE A 1 109 ? 1.883 -5.000 2.045 1.00 95.62 109 PHE A N 1
ATOM 888 C CA . PHE A 1 109 ? 1.193 -4.500 0.855 1.00 95.62 109 PHE A CA 1
ATOM 889 C C . PHE A 1 109 ? 2.159 -3.756 -0.078 1.00 95.62 109 PHE A C 1
ATOM 891 O O . PHE A 1 109 ? 2.220 -4.068 -1.272 1.00 95.62 109 PHE A O 1
ATOM 898 N N . VAL A 1 110 ? 2.952 -2.820 0.459 1.00 96.25 110 VAL A N 1
ATOM 899 C CA . VAL A 1 110 ? 3.928 -2.041 -0.322 1.00 96.25 110 VAL A CA 1
ATOM 900 C C . VAL A 1 110 ? 4.9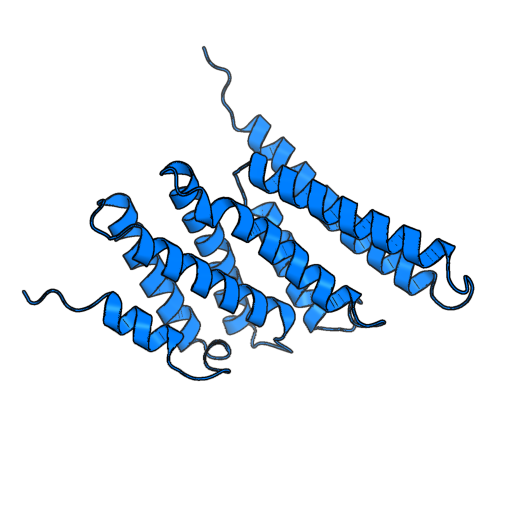48 -2.958 -0.995 1.00 96.25 110 VAL A C 1
ATOM 902 O O . VAL A 1 110 ? 5.139 -2.887 -2.214 1.00 96.25 110 VAL A O 1
ATOM 905 N N . VAL A 1 111 ? 5.553 -3.862 -0.222 1.00 95.44 111 VAL A N 1
ATOM 906 C CA . VAL A 1 111 ? 6.576 -4.801 -0.703 1.00 95.44 111 VAL A CA 1
ATOM 907 C C . VAL A 1 111 ? 6.031 -5.698 -1.813 1.00 95.44 111 VAL A C 1
ATOM 909 O O . VAL A 1 111 ? 6.647 -5.823 -2.874 1.00 95.44 111 VAL A O 1
ATOM 912 N N . VAL A 1 112 ? 4.852 -6.297 -1.618 1.00 95.00 112 VAL A N 1
ATOM 913 C CA . VAL A 1 112 ? 4.250 -7.207 -2.604 1.00 95.00 112 VAL A CA 1
ATOM 914 C C . VAL A 1 112 ? 3.931 -6.481 -3.911 1.00 95.00 112 VAL A C 1
ATOM 916 O O . VAL A 1 112 ? 4.211 -7.010 -4.993 1.00 95.00 112 VAL A O 1
ATOM 919 N N . VAL A 1 113 ? 3.374 -5.269 -3.838 1.00 93.75 113 VAL A N 1
ATOM 920 C CA . VAL A 1 113 ? 3.043 -4.474 -5.028 1.00 93.75 113 VAL A CA 1
ATOM 921 C C . VAL A 1 113 ? 4.311 -4.062 -5.784 1.00 93.75 113 VAL A C 1
ATOM 923 O O . VAL A 1 113 ? 4.348 -4.182 -7.012 1.00 93.75 113 VAL A O 1
ATOM 926 N N . LEU A 1 114 ? 5.366 -3.626 -5.088 1.00 94.19 114 LEU A N 1
ATOM 927 C CA . LEU A 1 114 ? 6.644 -3.285 -5.722 1.00 94.19 114 LEU A CA 1
ATOM 928 C C . LEU A 1 114 ? 7.279 -4.506 -6.393 1.00 94.19 114 LEU A C 1
ATOM 930 O O . LEU A 1 114 ? 7.565 -4.468 -7.593 1.00 94.19 114 LEU A O 1
ATOM 934 N N . HIS A 1 115 ? 7.413 -5.621 -5.671 1.00 92.75 115 HIS A N 1
ATOM 935 C CA . HIS A 1 115 ? 7.952 -6.864 -6.224 1.00 92.75 115 HIS A CA 1
ATOM 936 C C . HIS A 1 115 ? 7.169 -7.347 -7.452 1.00 92.75 115 HIS A C 1
ATOM 938 O O . HIS A 1 115 ? 7.770 -7.825 -8.416 1.00 92.75 115 HIS A O 1
ATOM 944 N N . HIS A 1 116 ? 5.841 -7.183 -7.481 1.00 91.44 116 HIS A N 1
ATOM 945 C CA . HIS A 1 116 ? 5.026 -7.556 -8.642 1.00 91.44 116 HIS A CA 1
ATOM 946 C C . HIS A 1 116 ? 5.468 -6.860 -9.943 1.00 91.44 116 HIS A C 1
ATOM 948 O O . HIS A 1 116 ? 5.444 -7.475 -11.024 1.00 91.44 116 HIS A O 1
ATOM 954 N N . HIS A 1 117 ? 5.845 -5.582 -9.848 1.00 90.31 117 HIS A N 1
ATOM 955 C CA . HIS A 1 117 ? 6.252 -4.753 -10.987 1.00 90.31 117 HIS A CA 1
ATOM 956 C C . HIS A 1 117 ? 7.752 -4.783 -11.260 1.00 90.31 117 HIS A C 1
ATOM 958 O O . HIS A 1 117 ? 8.145 -4.558 -12.402 1.00 90.31 117 HIS A O 1
ATOM 964 N N . LEU A 1 118 ? 8.575 -5.113 -10.266 1.00 89.25 118 LEU A N 1
ATOM 965 C CA . LEU A 1 118 ? 10.015 -5.308 -10.448 1.00 89.25 118 LEU A CA 1
ATOM 966 C C . LEU A 1 118 ? 10.344 -6.678 -11.058 1.00 89.25 118 LEU A C 1
ATOM 968 O O . LEU A 1 118 ? 11.216 -6.766 -11.911 1.00 89.25 118 LEU A O 1
ATOM 972 N N . LYS A 1 119 ? 9.581 -7.734 -10.732 1.00 82.62 119 LYS A N 1
ATOM 973 C CA . LYS A 1 119 ? 9.847 -9.118 -11.184 1.00 82.62 119 LYS A CA 1
ATOM 974 C C . LYS A 1 119 ? 9.868 -9.316 -12.708 1.00 82.62 119 LYS A C 1
ATOM 976 O O . LYS A 1 119 ? 10.384 -10.324 -13.182 1.00 82.62 119 LYS A O 1
ATOM 981 N N . LYS A 1 120 ? 9.253 -8.428 -13.497 1.00 76.56 120 LYS A N 1
ATOM 982 C CA . LYS A 1 120 ? 9.333 -8.493 -14.966 1.00 76.56 120 LYS A CA 1
ATOM 983 C C . LYS A 1 120 ? 9.744 -7.149 -15.545 1.00 76.56 120 LYS A C 1
ATOM 985 O O . LYS A 1 120 ? 9.029 -6.159 -15.370 1.00 76.56 120 LYS A O 1
ATOM 990 N N . ASN A 1 121 ? 10.820 -7.170 -16.326 1.00 66.44 121 ASN A N 1
ATOM 991 C CA . ASN A 1 121 ? 11.311 -6.014 -17.068 1.00 66.44 121 ASN A CA 1
ATOM 992 C C . ASN A 1 121 ? 10.182 -5.400 -17.904 1.00 66.44 121 ASN A C 1
ATOM 994 O O . ASN A 1 121 ? 9.411 -6.105 -18.559 1.00 66.44 121 ASN A O 1
ATOM 998 N N . GLY A 1 122 ? 10.047 -4.076 -17.833 1.00 70.88 122 GLY A N 1
ATOM 999 C CA . GLY A 1 122 ? 9.014 -3.349 -18.567 1.00 70.88 122 GLY A CA 1
ATOM 1000 C C . GLY A 1 122 ? 7.613 -3.379 -17.942 1.00 70.88 122 GLY A C 1
ATOM 1001 O O . GLY A 1 122 ? 6.656 -2.981 -18.605 1.00 70.88 122 GLY A O 1
ATOM 1002 N N . ARG A 1 123 ? 7.444 -3.804 -16.680 1.00 82.81 123 ARG A N 1
ATOM 1003 C CA . ARG A 1 123 ? 6.189 -3.554 -15.944 1.00 82.81 123 ARG A CA 1
ATOM 1004 C C . ARG A 1 123 ? 6.179 -2.209 -15.232 1.00 82.81 123 ARG A C 1
ATOM 1006 O O . ARG A 1 123 ? 5.155 -1.539 -15.266 1.00 82.81 123 ARG A O 1
ATOM 1013 N N . MET A 1 124 ? 7.290 -1.796 -14.640 1.00 89.00 124 MET A N 1
ATOM 1014 C CA . MET A 1 124 ? 7.412 -0.491 -13.992 1.00 89.00 124 MET A CA 1
ATOM 1015 C C . MET A 1 124 ? 7.792 0.580 -15.031 1.00 89.00 124 MET A C 1
ATOM 1017 O O . MET A 1 124 ? 8.969 0.785 -15.300 1.00 89.00 124 MET A O 1
ATOM 1021 N N . ASN A 1 125 ? 6.802 1.205 -15.678 1.00 88.25 125 ASN A N 1
ATOM 1022 C CA . ASN A 1 125 ? 6.971 2.357 -16.583 1.00 88.25 125 ASN A CA 1
ATOM 1023 C C . ASN A 1 125 ?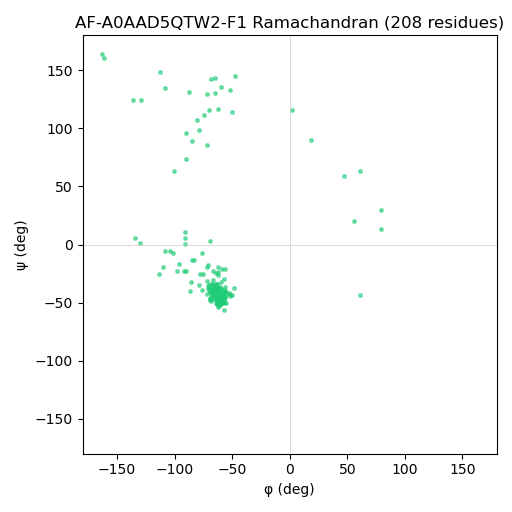 5.648 3.106 -16.800 1.00 88.25 125 ASN A C 1
ATOM 1025 O O . ASN A 1 125 ? 4.573 2.536 -16.616 1.00 88.25 125 ASN A O 1
ATOM 1029 N N . GLU A 1 126 ? 5.728 4.360 -17.254 1.00 88.81 126 GLU A N 1
ATOM 1030 C CA . GLU A 1 126 ? 4.562 5.240 -17.463 1.00 88.81 126 GLU A CA 1
ATOM 1031 C C . GLU A 1 126 ? 3.560 4.730 -18.508 1.00 88.81 126 GLU A C 1
ATOM 1033 O O . GLU A 1 126 ? 2.382 5.081 -18.466 1.00 88.81 126 GLU A O 1
ATOM 1038 N N . ILE A 1 127 ? 4.001 3.887 -19.445 1.00 87.69 127 ILE A N 1
ATOM 1039 C CA . ILE A 1 127 ? 3.133 3.335 -20.492 1.00 87.69 127 ILE A CA 1
ATOM 1040 C C . ILE A 1 127 ? 2.269 2.203 -19.922 1.00 87.69 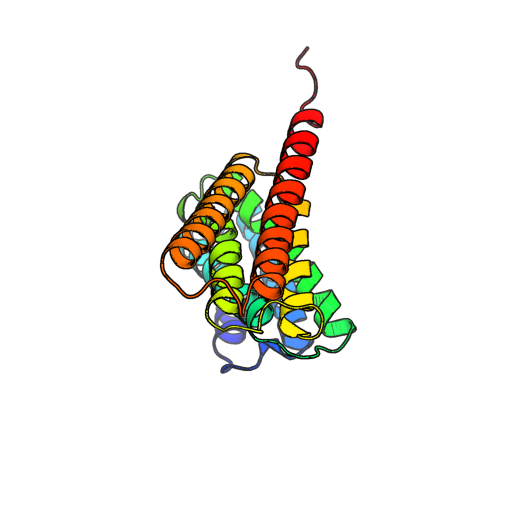127 ILE A C 1
ATOM 1042 O O . ILE A 1 127 ? 1.173 1.938 -20.423 1.00 87.69 127 ILE A O 1
ATOM 1046 N N . ASN A 1 128 ? 2.722 1.532 -18.857 1.00 87.06 128 ASN A N 1
ATOM 1047 C CA . ASN A 1 128 ? 1.965 0.471 -18.218 1.00 87.06 128 ASN A CA 1
ATOM 1048 C C . ASN A 1 128 ? 0.895 1.054 -17.272 1.00 87.06 128 ASN A C 1
ATOM 1050 O O . ASN A 1 128 ? 1.208 1.460 -16.150 1.00 87.06 128 ASN A O 1
ATOM 1054 N N . PRO A 1 129 ? -0.403 0.992 -17.635 1.00 85.88 129 PRO A N 1
ATOM 1055 C CA . PRO A 1 129 ? -1.468 1.541 -16.800 1.00 85.88 129 PRO A CA 1
ATOM 1056 C C . PRO A 1 129 ? -1.598 0.827 -15.450 1.00 85.88 129 PRO A C 1
ATOM 1058 O O . PRO A 1 129 ? -2.097 1.427 -14.501 1.00 85.88 129 PRO A O 1
ATOM 1061 N N . LYS A 1 130 ? -1.161 -0.439 -15.352 1.00 88.12 130 LYS A N 1
ATOM 1062 C CA . LYS A 1 130 ? -1.160 -1.165 -14.077 1.00 88.12 130 LYS A CA 1
ATOM 1063 C C . LYS A 1 130 ? -0.188 -0.512 -13.109 1.00 88.12 130 LYS A C 1
ATOM 1065 O O . LYS A 1 130 ? -0.564 -0.238 -11.982 1.00 88.12 130 LYS A O 1
ATOM 1070 N N . TRP A 1 131 ? 1.023 -0.210 -13.575 1.00 91.75 131 TRP A N 1
ATOM 1071 C CA . TRP A 1 131 ? 2.030 0.464 -12.765 1.00 91.75 131 TRP A CA 1
ATOM 1072 C C . TRP A 1 131 ? 1.579 1.858 -12.344 1.00 91.75 131 TRP A C 1
ATOM 1074 O O . TRP A 1 131 ? 1.627 2.167 -11.161 1.00 91.75 131 TRP A O 1
ATOM 1084 N N . VAL A 1 132 ? 1.072 2.672 -13.276 1.00 90.00 132 VAL A N 1
ATOM 1085 C CA . VAL A 1 132 ? 0.585 4.025 -12.955 1.00 90.00 132 VAL A CA 1
ATOM 1086 C C . VAL A 1 132 ? -0.482 3.985 -11.856 1.00 90.00 132 VAL A C 1
ATOM 1088 O O . VAL A 1 132 ? -0.457 4.804 -10.938 1.00 90.00 132 VAL A O 1
ATOM 1091 N N . GLN A 1 133 ? -1.390 3.007 -11.912 1.00 88.50 133 GLN A N 1
ATOM 1092 C CA . GLN A 1 133 ? -2.386 2.798 -10.867 1.00 88.50 133 GLN A CA 1
ATOM 1093 C C . GLN A 1 133 ? -1.758 2.311 -9.554 1.00 88.50 133 GLN A C 1
ATOM 1095 O O . GLN A 1 133 ? -2.067 2.872 -8.507 1.00 88.50 133 GLN A O 1
ATOM 1100 N N . SER A 1 134 ? -0.890 1.297 -9.582 1.00 92.00 134 SER A N 1
ATOM 1101 C CA . SER A 1 134 ? -0.227 0.784 -8.377 1.00 92.00 134 SER A CA 1
ATOM 1102 C C . SER A 1 134 ? 0.591 1.862 -7.678 1.00 92.00 134 SER A C 1
ATOM 1104 O O . SER A 1 134 ? 0.485 2.008 -6.468 1.00 92.00 134 SER A O 1
ATOM 1106 N N . ARG A 1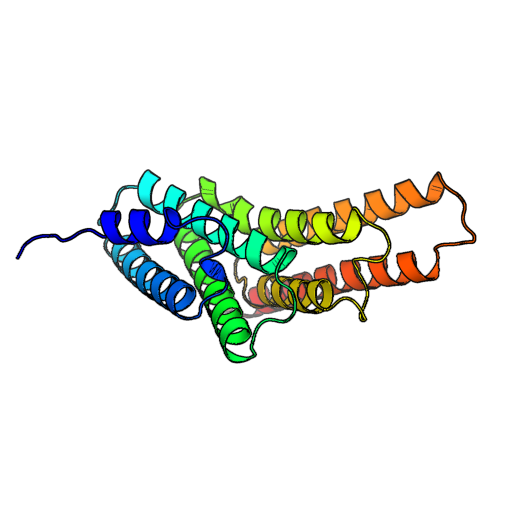 135 ? 1.353 2.657 -8.436 1.00 93.31 135 ARG A N 1
ATOM 1107 C CA . ARG A 1 135 ? 2.148 3.774 -7.925 1.00 93.31 135 ARG A CA 1
ATOM 1108 C C . ARG A 1 135 ? 1.289 4.769 -7.164 1.00 93.31 135 ARG A C 1
ATOM 1110 O O . AR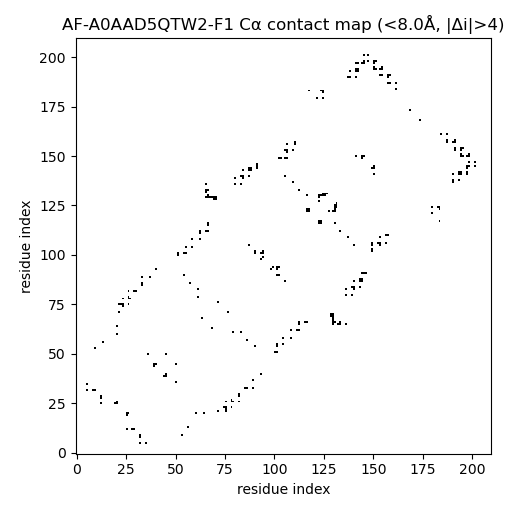G A 1 135 ? 1.659 5.191 -6.079 1.00 93.31 135 ARG A O 1
ATOM 1117 N N . GLU A 1 136 ? 0.141 5.135 -7.719 1.00 92.00 136 GLU A N 1
ATOM 1118 C CA . GLU A 1 136 ? -0.789 6.032 -7.041 1.00 92.00 136 GLU A CA 1
ATOM 1119 C C . GLU A 1 136 ? -1.304 5.432 -5.724 1.00 92.00 136 GLU A C 1
ATOM 1121 O O . GLU A 1 136 ? -1.365 6.127 -4.717 1.00 92.00 136 GLU A O 1
ATOM 1126 N N . MET A 1 137 ? -1.620 4.136 -5.696 1.00 92.75 137 MET A N 1
ATOM 1127 C CA . MET A 1 137 ? -2.063 3.460 -4.468 1.00 92.75 137 MET A CA 1
ATOM 1128 C C . MET A 1 137 ? -0.944 3.375 -3.418 1.00 92.75 137 MET A C 1
ATOM 1130 O O . MET A 1 137 ? -1.191 3.598 -2.235 1.00 92.75 137 MET A O 1
ATOM 1134 N N . LEU A 1 138 ? 0.299 3.132 -3.845 1.00 95.62 138 LEU A N 1
ATOM 1135 C CA . LEU A 1 138 ? 1.480 3.188 -2.979 1.00 95.62 138 LEU A CA 1
ATOM 1136 C C . LEU A 1 138 ? 1.677 4.595 -2.394 1.00 95.62 138 LEU A C 1
ATOM 1138 O O . LEU A 1 138 ? 1.877 4.735 -1.192 1.00 95.62 138 LEU A O 1
ATOM 1142 N N . ARG A 1 139 ? 1.529 5.648 -3.211 1.00 95.44 139 ARG A N 1
ATOM 1143 C CA . ARG A 1 139 ? 1.592 7.040 -2.734 1.00 95.44 139 ARG A CA 1
ATOM 1144 C C . ARG A 1 139 ? 0.498 7.349 -1.719 1.00 95.44 139 ARG A C 1
ATOM 1146 O O . ARG A 1 139 ? 0.785 7.958 -0.696 1.00 95.44 139 ARG A O 1
ATOM 1153 N N . LEU A 1 140 ? -0.742 6.922 -1.970 1.00 95.12 140 LEU A N 1
ATOM 1154 C CA . LEU A 1 140 ? -1.842 7.084 -1.012 1.00 95.12 140 LEU A CA 1
ATOM 1155 C C . LEU A 1 140 ? -1.552 6.357 0.303 1.00 95.12 140 LEU A C 1
ATOM 1157 O O . LEU A 1 140 ? -1.844 6.902 1.362 1.00 95.12 140 LEU A O 1
ATOM 1161 N N . THR A 1 141 ? -0.930 5.180 0.233 1.00 95.25 141 THR A N 1
ATOM 1162 C CA . THR A 1 141 ? -0.516 4.422 1.418 1.00 95.25 141 THR A CA 1
ATOM 1163 C C . THR A 1 141 ? 0.411 5.258 2.293 1.00 95.25 141 THR A C 1
ATOM 1165 O O . THR A 1 141 ? 0.060 5.561 3.427 1.00 95.25 141 THR A O 1
ATOM 1168 N N . CYS A 1 142 ? 1.517 5.757 1.738 1.00 95.69 142 CYS A N 1
ATOM 1169 C CA . CYS A 1 142 ? 2.437 6.620 2.481 1.00 95.69 142 CYS A CA 1
ATOM 1170 C C . CYS A 1 142 ? 1.785 7.932 2.935 1.00 95.69 142 CYS A C 1
ATOM 1172 O O . CYS A 1 142 ? 2.040 8.389 4.040 1.00 95.69 142 CYS A O 1
ATOM 1174 N N . LYS A 1 143 ? 0.936 8.547 2.106 1.00 94.88 143 LYS A N 1
ATOM 1175 C CA . LYS A 1 143 ? 0.328 9.851 2.399 1.00 94.88 143 LYS A CA 1
ATOM 1176 C C . LYS A 1 143 ? -0.670 9.808 3.557 1.00 94.88 143 LYS A C 1
ATOM 1178 O O . LYS A 1 143 ? -0.768 10.785 4.299 1.00 94.88 143 LYS A O 1
ATOM 1183 N N . TYR A 1 144 ? -1.460 8.741 3.662 1.00 95.06 144 TYR A N 1
ATOM 1184 C CA . TYR A 1 144 ? -2.567 8.671 4.618 1.00 95.06 144 TYR A CA 1
ATOM 1185 C C . TYR A 1 144 ? -2.219 7.956 5.918 1.00 95.06 144 TYR A C 1
ATOM 1187 O O . TYR A 1 144 ? -2.916 8.189 6.903 1.00 95.06 144 TYR A O 1
ATOM 1195 N N . SER A 1 145 ? -1.132 7.185 5.961 1.00 94.00 145 SER A N 1
ATOM 1196 C CA . SER A 1 145 ? -0.622 6.648 7.221 1.00 94.00 145 SER A CA 1
ATOM 1197 C C . SER A 1 145 ? -0.254 7.754 8.205 1.00 94.00 145 SER A C 1
ATOM 1199 O O . SER A 1 145 ? 0.362 8.760 7.847 1.00 94.00 145 SER A O 1
ATOM 1201 N N . THR A 1 146 ? -0.655 7.575 9.453 1.00 93.81 146 THR A N 1
ATOM 1202 C CA . THR A 1 146 ? -0.322 8.403 10.613 1.00 93.81 146 THR A CA 1
ATOM 1203 C C . THR A 1 146 ? 0.613 7.685 11.584 1.00 93.81 146 THR A C 1
ATOM 1205 O O . THR A 1 146 ? 1.300 8.348 12.362 1.00 93.81 146 THR A O 1
ATOM 1208 N N . ASN A 1 147 ? 0.693 6.351 11.521 1.00 92.62 147 ASN A N 1
ATOM 1209 C CA . ASN A 1 147 ? 1.619 5.589 12.348 1.00 92.62 147 ASN A CA 1
ATOM 1210 C C . ASN A 1 147 ? 3.066 5.728 11.823 1.00 92.62 147 ASN A C 1
ATOM 1212 O O . ASN A 1 147 ? 3.410 5.229 10.750 1.00 92.62 147 ASN A O 1
ATOM 1216 N N . ILE A 1 148 ? 3.915 6.410 12.601 1.00 93.75 148 ILE A N 1
ATOM 1217 C CA . ILE A 1 148 ? 5.328 6.660 12.273 1.00 93.75 148 ILE A CA 1
ATOM 1218 C C . ILE A 1 148 ? 6.133 5.359 12.199 1.00 93.75 148 ILE A C 1
ATOM 1220 O O . ILE A 1 148 ? 6.991 5.246 11.329 1.00 93.75 148 ILE A O 1
ATOM 1224 N N . GLU A 1 149 ? 5.866 4.386 13.069 1.00 92.75 149 GLU A N 1
ATOM 1225 C CA . GLU A 1 149 ? 6.594 3.110 13.085 1.00 92.75 149 GLU A CA 1
ATOM 1226 C C . GLU A 1 149 ? 6.355 2.350 11.781 1.00 92.75 149 GLU A C 1
ATOM 1228 O O . GLU A 1 149 ? 7.305 1.976 11.100 1.00 92.75 149 GLU A O 1
ATOM 1233 N N . VAL A 1 150 ? 5.096 2.269 11.346 1.00 93.31 150 VAL A N 1
ATOM 1234 C CA . VAL A 1 150 ? 4.734 1.663 10.057 1.00 93.31 150 VAL A CA 1
ATOM 1235 C C . VAL A 1 150 ? 5.364 2.412 8.877 1.00 93.31 150 VAL A C 1
ATOM 1237 O O . VAL A 1 150 ? 5.831 1.796 7.921 1.00 93.31 150 VAL A O 1
ATOM 1240 N N . LEU A 1 151 ? 5.416 3.747 8.918 1.00 95.94 151 LEU A N 1
ATOM 1241 C CA . LEU A 1 151 ? 6.090 4.527 7.875 1.00 95.94 151 LEU A CA 1
ATOM 1242 C C . LEU A 1 151 ? 7.600 4.248 7.828 1.00 95.94 151 LEU A C 1
ATOM 1244 O O . LEU A 1 151 ? 8.161 4.149 6.736 1.00 95.94 151 LEU A O 1
ATOM 1248 N N . LEU A 1 152 ? 8.254 4.099 8.982 1.00 96.50 152 LEU A N 1
ATOM 1249 C CA . LEU A 1 152 ? 9.670 3.736 9.068 1.00 96.50 152 LEU A CA 1
ATOM 1250 C C . LEU A 1 152 ? 9.920 2.314 8.555 1.00 96.50 152 LEU A C 1
ATOM 1252 O O . LEU A 1 152 ? 10.879 2.103 7.812 1.00 96.50 152 LEU A O 1
ATOM 1256 N N . GLU A 1 153 ? 9.045 1.362 8.879 1.00 96.19 153 GLU A N 1
ATOM 1257 C CA . GLU A 1 153 ? 9.095 0.006 8.326 1.00 96.19 153 GLU A CA 1
ATOM 1258 C C . GLU A 1 153 ? 8.966 0.008 6.801 1.00 96.19 153 GLU A C 1
ATOM 1260 O O . GLU A 1 153 ? 9.739 -0.662 6.114 1.00 96.19 153 GLU A O 1
ATOM 1265 N N . ILE A 1 154 ? 8.041 0.805 6.252 1.00 96.94 154 ILE A N 1
ATOM 1266 C CA . ILE A 1 154 ? 7.908 0.989 4.803 1.00 96.94 154 ILE A CA 1
ATOM 1267 C C . ILE A 1 154 ? 9.205 1.546 4.216 1.00 96.94 154 ILE A C 1
ATOM 1269 O O . ILE A 1 154 ? 9.698 1.005 3.228 1.00 96.94 154 ILE A O 1
ATOM 1273 N N . VAL A 1 155 ? 9.780 2.599 4.805 1.00 97.56 155 VAL A N 1
ATOM 1274 C CA . VAL A 1 155 ? 11.050 3.177 4.334 1.00 97.56 155 VAL A CA 1
ATOM 1275 C C . VAL A 1 155 ? 12.151 2.121 4.327 1.00 97.56 155 VAL A C 1
ATOM 1277 O O . VAL A 1 155 ? 12.828 1.958 3.313 1.00 97.56 155 VAL A O 1
ATOM 1280 N N . HIS A 1 156 ? 12.299 1.375 5.421 1.00 97.56 156 HIS A N 1
ATOM 1281 C CA . HIS A 1 156 ? 13.308 0.330 5.540 1.00 97.56 156 HIS A CA 1
ATOM 1282 C C . HIS A 1 156 ? 13.135 -0.755 4.469 1.00 97.56 156 HIS A C 1
ATOM 1284 O O . HIS A 1 156 ? 14.071 -1.033 3.719 1.00 97.56 156 HIS A O 1
ATOM 1290 N N . ALA A 1 157 ? 11.926 -1.300 4.327 1.00 97.19 157 ALA A N 1
ATOM 1291 C CA . ALA A 1 157 ? 11.634 -2.348 3.355 1.00 97.19 157 ALA A CA 1
ATOM 1292 C C . ALA A 1 157 ? 11.848 -1.880 1.903 1.00 97.19 157 ALA A C 1
ATOM 1294 O O . ALA A 1 157 ? 12.341 -2.626 1.057 1.00 97.19 157 ALA A O 1
ATOM 1295 N N . VAL A 1 158 ? 11.504 -0.628 1.594 1.00 96.94 158 VAL A N 1
ATOM 1296 C CA . VAL A 1 158 ? 11.694 -0.052 0.256 1.00 96.94 158 VAL A CA 1
ATOM 1297 C C . VAL A 1 158 ? 13.181 0.182 -0.043 1.00 96.94 158 VAL A C 1
ATOM 1299 O O . VAL A 1 158 ? 13.619 -0.083 -1.164 1.00 96.94 158 VAL A O 1
ATOM 1302 N N . LEU A 1 159 ? 13.973 0.615 0.943 1.00 96.56 159 LEU A N 1
ATOM 1303 C CA . LEU A 1 159 ? 15.428 0.738 0.807 1.00 96.56 159 LEU A CA 1
ATOM 1304 C C . LEU A 1 159 ? 16.109 -0.625 0.629 1.00 96.56 159 LEU A C 1
ATOM 1306 O O . LEU A 1 159 ? 17.048 -0.736 -0.155 1.00 96.56 159 LEU A O 1
ATOM 1310 N N . GLU A 1 160 ? 15.613 -1.675 1.283 1.00 96.31 160 GLU A N 1
ATOM 1311 C CA . GLU A 1 160 ? 16.104 -3.041 1.079 1.00 96.31 160 GLU A CA 1
ATOM 1312 C C . GLU A 1 160 ? 15.843 -3.527 -0.359 1.00 96.31 160 GLU A C 1
ATOM 1314 O O . GLU A 1 160 ? 16.736 -4.081 -1.004 1.00 96.31 160 GLU A O 1
ATOM 1319 N N . ILE A 1 161 ? 14.651 -3.252 -0.910 1.00 94.38 161 ILE A N 1
ATOM 1320 C CA . ILE A 1 161 ? 14.339 -3.514 -2.327 1.00 94.38 161 ILE A CA 1
ATOM 1321 C C . ILE A 1 161 ? 15.285 -2.727 -3.242 1.00 94.38 161 ILE A C 1
ATOM 1323 O O . ILE A 1 161 ? 15.775 -3.273 -4.232 1.00 94.38 161 ILE A O 1
ATOM 1327 N N . GLN A 1 162 ? 15.550 -1.457 -2.919 1.00 92.38 162 GLN A N 1
ATOM 1328 C CA . GLN A 1 162 ? 16.475 -0.618 -3.677 1.00 92.38 162 GLN A CA 1
ATOM 1329 C C . GLN A 1 162 ? 17.890 -1.206 -3.685 1.00 92.38 162 GLN A C 1
ATOM 1331 O O . GLN A 1 162 ? 18.493 -1.292 -4.751 1.00 92.38 162 GLN A O 1
ATOM 1336 N N . SER A 1 163 ? 18.398 -1.630 -2.525 1.00 91.62 163 SER A N 1
ATOM 1337 C CA . SER A 1 163 ? 19.726 -2.239 -2.398 1.00 91.62 163 SER A CA 1
ATOM 1338 C C . SER A 1 163 ? 19.838 -3.500 -3.246 1.00 91.62 163 SER A C 1
ATOM 1340 O O . SER A 1 163 ? 20.754 -3.605 -4.050 1.00 91.62 163 SER A O 1
ATOM 1342 N N . ARG A 1 164 ? 18.857 -4.407 -3.161 1.00 89.00 164 ARG A N 1
ATOM 1343 C CA . ARG A 1 164 ? 18.847 -5.638 -3.970 1.00 89.00 164 ARG A CA 1
ATOM 1344 C C . ARG A 1 164 ? 18.831 -5.353 -5.468 1.00 89.00 164 ARG A C 1
ATOM 1346 O O . ARG A 1 164 ? 19.527 -6.018 -6.225 1.00 89.00 164 ARG A O 1
ATOM 1353 N N . LEU A 1 165 ? 18.068 -4.343 -5.894 1.00 85.94 165 LEU A N 1
ATOM 1354 C CA . LEU A 1 165 ? 18.051 -3.926 -7.294 1.00 85.94 165 LEU A CA 1
ATOM 1355 C C . LEU A 1 165 ? 19.427 -3.410 -7.742 1.00 85.94 165 LEU A C 1
ATOM 1357 O O . LEU A 1 165 ? 19.813 -3.656 -8.878 1.00 85.94 165 LEU A O 1
ATOM 1361 N N . LEU A 1 166 ? 20.157 -2.704 -6.870 1.00 85.44 166 LEU A N 1
ATOM 1362 C CA . LEU A 1 166 ? 21.527 -2.254 -7.134 1.00 85.44 166 LEU A CA 1
ATOM 1363 C C . LEU A 1 166 ? 22.523 -3.421 -7.169 1.00 85.44 166 LEU A C 1
ATOM 1365 O O . LEU A 1 166 ? 23.380 -3.443 -8.050 1.00 85.44 166 LEU A O 1
ATOM 1369 N N . ASP A 1 167 ? 22.393 -4.395 -6.269 1.00 83.44 167 ASP A N 1
ATOM 1370 C CA . ASP A 1 167 ? 23.265 -5.573 -6.220 1.00 83.44 167 ASP A CA 1
ATOM 1371 C C . ASP A 1 167 ? 23.139 -6.405 -7.505 1.00 83.44 167 ASP A C 1
ATOM 1373 O O . ASP A 1 167 ? 24.153 -6.702 -8.144 1.00 83.44 167 ASP A O 1
ATOM 1377 N N . ASP A 1 168 ? 21.907 -6.663 -7.964 1.00 73.69 168 ASP A N 1
ATOM 1378 C CA . ASP A 1 168 ? 21.627 -7.357 -9.231 1.00 73.69 168 ASP A CA 1
ATOM 1379 C C . ASP A 1 168 ? 22.273 -6.643 -10.442 1.00 73.69 168 ASP A C 1
ATOM 1381 O O . ASP A 1 168 ? 22.677 -7.294 -11.410 1.00 73.69 168 ASP A O 1
ATOM 1385 N N . MET A 1 169 ? 22.438 -5.310 -10.394 1.00 68.19 169 MET A N 1
ATOM 1386 C CA . MET A 1 169 ? 23.116 -4.546 -11.454 1.00 68.19 169 MET A CA 1
ATOM 1387 C C . MET A 1 169 ? 24.627 -4.766 -11.499 1.00 68.19 169 MET A C 1
ATOM 1389 O O . MET A 1 169 ? 25.222 -4.674 -12.573 1.00 68.19 169 MET A O 1
ATOM 1393 N N . THR A 1 170 ? 25.272 -5.023 -10.360 1.00 63.31 170 THR A N 1
ATOM 1394 C CA . THR A 1 170 ? 26.730 -5.231 -10.327 1.00 63.31 170 THR A CA 1
ATOM 1395 C C . THR A 1 170 ? 27.143 -6.557 -10.970 1.00 63.31 170 THR A C 1
ATOM 1397 O O . THR A 1 170 ? 28.298 -6.710 -11.370 1.00 63.31 170 THR A O 1
ATOM 1400 N N . CYS A 1 171 ? 26.197 -7.488 -11.131 1.00 61.50 171 CYS A N 1
ATOM 1401 C CA . CYS A 1 171 ? 26.447 -8.831 -11.641 1.00 61.50 171 CYS A CA 1
ATOM 1402 C C . CYS A 1 171 ? 26.151 -9.025 -13.144 1.00 61.50 171 CYS A C 1
ATOM 1404 O O . CYS A 1 171 ? 26.746 -9.929 -13.729 1.00 61.50 171 CYS A O 1
ATOM 1406 N N . ASP A 1 172 ? 25.301 -8.210 -13.796 1.00 55.19 172 ASP A N 1
ATOM 1407 C CA . ASP A 1 172 ? 24.835 -8.472 -15.175 1.00 55.19 172 ASP A CA 1
ATOM 1408 C C . ASP A 1 172 ? 24.821 -7.243 -16.127 1.00 55.19 172 ASP A C 1
ATOM 1410 O O . ASP A 1 172 ? 24.180 -6.225 -15.888 1.00 55.19 172 ASP A O 1
ATOM 1414 N N . ARG A 1 173 ? 25.522 -7.385 -17.268 1.00 54.75 173 ARG A N 1
ATOM 1415 C CA . ARG A 1 173 ? 25.523 -6.581 -18.525 1.00 54.75 173 ARG A CA 1
ATOM 1416 C C . ARG A 1 173 ? 24.944 -5.146 -18.469 1.00 54.75 173 ARG A C 1
ATOM 1418 O O . ARG A 1 173 ? 23.800 -4.899 -18.859 1.00 54.75 173 ARG A O 1
ATOM 1425 N N . P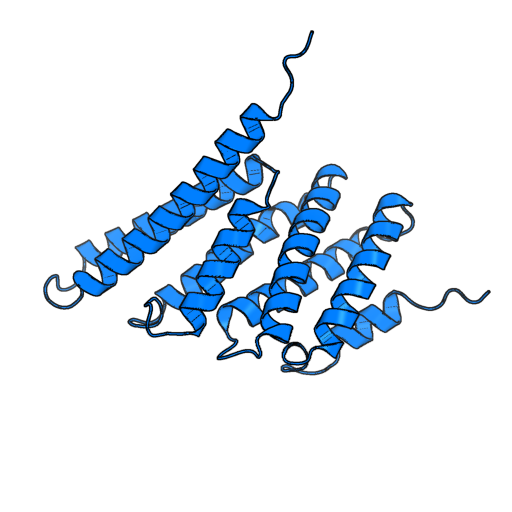HE A 1 174 ? 25.832 -4.196 -18.175 1.00 56.16 174 PHE A N 1
ATOM 1426 C CA . PHE A 1 174 ? 25.619 -2.743 -18.054 1.00 56.16 174 PHE A CA 1
ATOM 1427 C C . PHE A 1 174 ? 24.843 -2.048 -19.199 1.00 56.16 174 PHE A C 1
ATOM 1429 O O . PHE A 1 174 ? 24.044 -1.151 -18.944 1.00 56.16 174 PHE A O 1
ATOM 1436 N N . ASP A 1 175 ? 25.018 -2.440 -20.463 1.00 58.19 175 ASP A N 1
ATOM 1437 C CA . ASP A 1 175 ? 24.715 -1.510 -21.569 1.00 58.19 175 ASP A CA 1
ATOM 1438 C C . ASP A 1 175 ? 23.256 -1.447 -22.050 1.00 58.19 175 ASP A C 1
ATOM 1440 O O . ASP A 1 175 ? 22.898 -0.537 -22.797 1.00 58.19 175 ASP A O 1
ATOM 1444 N N . ARG A 1 176 ? 22.375 -2.387 -21.671 1.00 56.56 176 ARG A N 1
ATOM 1445 C CA . ARG A 1 176 ? 21.028 -2.480 -22.291 1.00 56.56 176 ARG A CA 1
ATOM 1446 C C . ARG A 1 176 ? 19.849 -2.054 -21.416 1.00 56.56 176 ARG A C 1
ATOM 1448 O O . ARG A 1 176 ? 18.733 -2.018 -21.930 1.00 56.56 176 ARG A O 1
ATOM 1455 N N . GLN A 1 177 ? 20.045 -1.727 -20.134 1.00 71.19 177 GLN A N 1
ATOM 1456 C CA . GLN A 1 177 ? 18.918 -1.474 -19.212 1.00 71.19 177 GLN A CA 1
ATOM 1457 C C . GLN A 1 177 ? 19.048 -0.230 -18.317 1.00 71.19 177 GLN A C 1
ATOM 1459 O O . GLN A 1 177 ? 18.144 0.019 -17.523 1.00 71.19 177 GLN A O 1
ATOM 1464 N N . VAL A 1 178 ? 20.086 0.600 -18.483 1.00 78.44 178 VAL A N 1
ATOM 1465 C CA . VAL A 1 178 ? 20.341 1.779 -17.622 1.00 78.44 178 VAL A CA 1
ATOM 1466 C C . VAL A 1 178 ? 19.124 2.701 -17.497 1.00 78.44 178 VAL A C 1
ATOM 1468 O O . VAL A 1 178 ? 18.769 3.093 -16.392 1.00 78.44 178 VAL A O 1
ATOM 1471 N N . ASN A 1 179 ? 18.426 2.998 -18.597 1.00 81.44 179 ASN A N 1
ATOM 1472 C CA . ASN A 1 179 ? 17.249 3.877 -18.563 1.00 81.44 179 ASN A CA 1
ATOM 1473 C C . ASN A 1 179 ? 16.069 3.264 -17.793 1.00 81.44 179 ASN A C 1
ATOM 1475 O O . ASN A 1 179 ? 15.365 3.971 -17.073 1.00 81.44 179 ASN A O 1
ATOM 1479 N N . LEU A 1 180 ? 15.847 1.952 -17.933 1.00 82.00 180 LEU A N 1
ATOM 1480 C CA . LEU A 1 180 ? 14.793 1.247 -17.202 1.00 82.00 180 LEU A CA 1
ATOM 1481 C C . LEU A 1 180 ? 15.106 1.226 -15.702 1.00 82.00 180 LEU A C 1
ATOM 1483 O O . LEU A 1 180 ? 14.231 1.521 -14.892 1.00 82.00 180 LEU A O 1
ATOM 1487 N N . LEU A 1 181 ? 16.355 0.928 -15.352 1.00 82.88 181 LEU A N 1
ATOM 1488 C CA . LEU A 1 181 ? 16.825 0.851 -13.972 1.00 82.88 181 LEU A CA 1
ATOM 1489 C C . LEU A 1 181 ? 16.833 2.224 -13.302 1.00 82.88 181 LEU A C 1
ATOM 1491 O O . LEU A 1 181 ? 16.303 2.375 -12.206 1.00 82.88 181 LEU A O 1
ATOM 1495 N N . SER A 1 182 ? 17.342 3.250 -13.988 1.00 86.88 182 SER A N 1
ATOM 1496 C CA . SER A 1 182 ? 17.282 4.642 -13.533 1.00 86.88 182 SER A CA 1
ATOM 1497 C C . SER A 1 182 ? 15.841 5.067 -13.246 1.00 86.88 182 SER A C 1
ATOM 1499 O O . SER A 1 182 ? 15.560 5.645 -12.192 1.00 86.88 182 SER A O 1
ATOM 1501 N N . TYR A 1 183 ? 14.899 4.705 -14.124 1.00 89.94 183 TYR A N 1
ATOM 1502 C CA . TYR A 1 183 ? 13.483 4.940 -13.870 1.00 89.94 183 TYR A CA 1
ATOM 1503 C C . TYR A 1 183 ? 12.987 4.180 -12.628 1.00 89.94 183 TYR A C 1
ATOM 1505 O O . TYR A 1 183 ? 12.380 4.799 -11.756 1.00 89.94 183 TYR A O 1
ATOM 1513 N N . GLN A 1 184 ? 13.258 2.875 -12.509 1.00 90.81 184 GLN A N 1
ATOM 1514 C CA . GLN A 1 184 ? 12.837 2.060 -11.359 1.00 90.81 184 GLN A CA 1
ATOM 1515 C C . GLN A 1 184 ? 13.371 2.617 -10.032 1.00 90.81 184 GLN A C 1
ATOM 1517 O O . GLN A 1 184 ? 12.592 2.810 -9.099 1.00 90.81 184 GLN A O 1
ATOM 1522 N N . LEU A 1 185 ? 14.662 2.956 -9.970 1.00 91.31 185 LEU A N 1
ATOM 1523 C CA . LEU A 1 185 ? 15.291 3.590 -8.809 1.00 91.31 185 LEU A CA 1
ATOM 1524 C C . LEU A 1 185 ? 14.622 4.925 -8.473 1.00 91.31 185 LEU A C 1
ATOM 1526 O O . LEU A 1 185 ? 14.252 5.147 -7.325 1.00 91.31 185 LEU A O 1
ATOM 1530 N N . THR A 1 186 ? 14.369 5.773 -9.474 1.00 93.38 186 THR A N 1
ATOM 1531 C CA . THR A 1 186 ? 13.671 7.056 -9.281 1.00 93.38 186 THR A CA 1
ATOM 1532 C C . THR A 1 186 ? 12.283 6.858 -8.670 1.00 93.38 186 THR A C 1
ATOM 1534 O O . THR A 1 186 ? 11.884 7.599 -7.773 1.00 93.38 186 THR A O 1
ATOM 1537 N N . GLN A 1 187 ? 11.534 5.851 -9.130 1.00 93.81 187 GLN A N 1
ATOM 1538 C CA . GLN A 1 187 ? 10.208 5.560 -8.583 1.00 93.81 187 GLN A CA 1
ATOM 1539 C C . GLN A 1 187 ? 10.271 5.060 -7.134 1.00 93.81 187 GLN A C 1
ATOM 1541 O O . GLN A 1 187 ? 9.468 5.491 -6.307 1.00 93.81 187 GLN A O 1
ATOM 1546 N N . ILE A 1 188 ? 11.222 4.176 -6.829 1.00 94.25 188 ILE A N 1
ATOM 1547 C CA . ILE A 1 188 ? 11.446 3.632 -5.484 1.00 94.25 188 ILE A CA 1
ATOM 1548 C C . ILE A 1 188 ? 11.853 4.754 -4.520 1.00 94.25 188 ILE A C 1
ATOM 1550 O O . ILE A 1 188 ? 11.221 4.931 -3.479 1.00 94.25 188 ILE A O 1
ATOM 1554 N N . SER A 1 189 ? 12.831 5.582 -4.897 1.00 94.75 189 SER A N 1
ATOM 1555 C CA . SER A 1 189 ? 13.260 6.734 -4.097 1.00 94.75 189 SER A CA 1
ATOM 1556 C C . SER A 1 189 ? 12.145 7.771 -3.923 1.00 94.75 189 SER A C 1
ATOM 1558 O O . SER A 1 189 ? 12.021 8.365 -2.854 1.00 94.75 189 SER A O 1
ATOM 1560 N N . GLY A 1 190 ? 11.285 7.953 -4.930 1.00 95.38 190 GLY A N 1
ATOM 1561 C CA . GLY A 1 190 ? 10.096 8.798 -4.817 1.00 95.38 190 GLY A CA 1
ATOM 1562 C C . GLY A 1 190 ? 9.132 8.329 -3.723 1.00 95.38 190 GLY A C 1
ATOM 1563 O O . GLY A 1 190 ? 8.589 9.157 -2.996 1.00 95.38 190 GLY A O 1
ATOM 1564 N N . LEU A 1 191 ? 8.959 7.014 -3.552 1.00 95.81 191 LEU A N 1
ATOM 1565 C CA . LEU A 1 191 ? 8.125 6.459 -2.483 1.00 95.81 191 LEU A CA 1
ATOM 1566 C C . LEU A 1 191 ? 8.752 6.665 -1.096 1.00 95.81 191 LEU A C 1
ATOM 1568 O O . LEU A 1 191 ? 8.049 7.043 -0.161 1.00 95.81 191 LEU A O 1
ATOM 1572 N N . VAL A 1 192 ? 10.073 6.485 -0.977 1.00 96.94 192 VAL A N 1
ATOM 1573 C CA . VAL A 1 192 ? 10.822 6.786 0.259 1.00 96.94 192 VAL A CA 1
ATOM 1574 C C . VAL A 1 192 ? 10.663 8.257 0.643 1.00 96.94 192 VAL A C 1
ATOM 1576 O O . VAL A 1 192 ? 10.416 8.576 1.804 1.00 96.94 192 VAL A O 1
ATOM 1579 N N . MET A 1 193 ? 10.761 9.164 -0.331 1.00 96.25 193 MET A N 1
ATOM 1580 C CA . MET A 1 193 ? 10.585 10.596 -0.099 1.00 96.25 193 MET A CA 1
ATOM 1581 C C . MET A 1 193 ? 9.174 10.928 0.403 1.00 96.25 193 MET A C 1
ATOM 1583 O O . MET A 1 193 ? 9.046 11.679 1.365 1.00 96.25 193 MET A O 1
ATOM 1587 N N . GLU A 1 194 ? 8.129 10.354 -0.198 1.00 95.56 194 GLU A N 1
ATOM 1588 C CA . GLU A 1 194 ? 6.737 10.534 0.249 1.00 95.56 194 GLU A CA 1
ATOM 1589 C C . GLU A 1 194 ? 6.530 10.031 1.687 1.00 95.56 194 GLU A C 1
ATOM 1591 O O . GLU A 1 194 ? 5.935 10.728 2.511 1.00 95.56 194 GLU A O 1
ATOM 1596 N N . ALA A 1 195 ? 7.070 8.855 2.027 1.00 96.56 195 ALA A N 1
ATOM 1597 C CA . ALA A 1 195 ? 7.007 8.326 3.389 1.00 96.56 195 ALA A CA 1
ATOM 1598 C C . ALA A 1 195 ? 7.741 9.235 4.392 1.00 96.56 195 ALA A C 1
ATOM 1600 O O . ALA A 1 195 ? 7.183 9.578 5.434 1.00 96.56 195 ALA A O 1
ATOM 1601 N N . ASN A 1 196 ? 8.944 9.709 4.055 1.00 96.38 196 ASN A N 1
ATOM 1602 C CA . ASN A 1 196 ? 9.709 10.635 4.897 1.00 96.38 196 ASN A CA 1
ATOM 1603 C C . ASN A 1 196 ? 9.000 11.981 5.094 1.00 96.38 196 ASN A C 1
ATOM 1605 O O . ASN A 1 196 ? 8.934 12.486 6.215 1.00 96.38 196 ASN A O 1
ATOM 1609 N N . GLN A 1 197 ? 8.426 12.553 4.033 1.00 95.69 197 GLN A N 1
ATOM 1610 C CA . GLN A 1 197 ? 7.618 13.771 4.135 1.00 95.69 197 GLN A CA 1
ATOM 1611 C C . GLN A 1 197 ? 6.436 13.566 5.079 1.00 95.69 197 GLN A C 1
ATOM 1613 O O . GLN A 1 197 ? 6.133 14.439 5.899 1.00 95.69 197 GLN A O 1
ATOM 1618 N N . ARG A 1 198 ? 5.792 12.396 5.013 1.00 96.06 198 ARG A N 1
ATOM 1619 C CA . ARG A 1 198 ? 4.701 12.077 5.925 1.00 96.06 198 ARG A CA 1
ATOM 1620 C C . ARG A 1 198 ? 5.167 11.928 7.370 1.00 96.06 198 ARG A C 1
ATOM 1622 O O . ARG A 1 198 ? 4.485 12.446 8.252 1.00 96.06 198 ARG A O 1
ATOM 1629 N N . ILE A 1 199 ? 6.305 11.279 7.618 1.00 96.06 199 ILE A N 1
ATOM 1630 C CA . ILE A 1 199 ? 6.897 11.157 8.960 1.00 96.06 199 ILE A CA 1
ATOM 1631 C C . ILE A 1 199 ? 7.106 12.546 9.570 1.00 96.06 199 ILE A C 1
ATOM 1633 O O . ILE A 1 199 ? 6.623 12.804 10.673 1.00 96.06 199 ILE A O 1
ATOM 1637 N N . ILE A 1 200 ? 7.740 13.459 8.826 1.00 94.81 200 ILE A N 1
ATOM 1638 C CA . ILE A 1 200 ? 7.976 14.842 9.267 1.00 94.81 200 ILE A CA 1
ATOM 1639 C C . ILE A 1 200 ? 6.647 15.530 9.603 1.00 94.81 200 ILE A C 1
ATOM 1641 O O . ILE A 1 200 ? 6.507 16.126 10.671 1.00 94.81 200 ILE A O 1
ATOM 1645 N N . ALA A 1 201 ? 5.641 15.403 8.733 1.00 93.69 201 ALA A N 1
ATOM 1646 C CA . ALA A 1 201 ? 4.322 15.980 8.976 1.00 93.69 201 ALA A CA 1
ATOM 1647 C C . ALA A 1 201 ? 3.652 15.404 10.239 1.00 93.69 201 ALA A C 1
ATOM 1649 O O . ALA A 1 201 ? 3.050 16.150 11.006 1.00 93.69 201 ALA A O 1
ATOM 1650 N N . CYS A 1 202 ? 3.768 14.098 10.495 1.00 92.06 202 CYS A N 1
ATOM 1651 C CA . CYS A 1 202 ? 3.204 13.468 11.695 1.00 92.06 202 CYS A CA 1
ATOM 1652 C C . CYS A 1 202 ? 3.914 13.922 12.979 1.00 92.06 202 CYS A C 1
ATOM 1654 O O . CYS A 1 202 ? 3.271 14.078 14.015 1.00 92.06 202 CYS A O 1
ATOM 1656 N N . GLN A 1 203 ? 5.223 14.175 12.916 1.00 89.00 203 GLN A N 1
ATOM 1657 C CA . GLN A 1 203 ? 5.997 14.702 14.044 1.00 89.00 203 GLN A CA 1
ATOM 1658 C C . GLN A 1 203 ? 5.616 16.150 14.383 1.00 89.00 203 GLN A C 1
ATOM 1660 O O . GLN A 1 203 ? 5.537 16.492 15.559 1.00 89.00 203 GLN A O 1
ATOM 1665 N N . GLN A 1 204 ? 5.314 16.976 13.377 1.00 85.38 204 GLN A N 1
ATOM 1666 C CA . GLN A 1 204 ? 4.894 18.374 13.557 1.00 85.38 204 GLN A CA 1
ATOM 1667 C C . GLN A 1 204 ? 3.476 18.531 14.135 1.00 85.38 204 GLN A C 1
ATOM 1669 O O . GLN A 1 204 ? 3.147 19.589 14.662 1.00 85.38 204 GLN A O 1
ATOM 1674 N N . ILE A 1 205 ? 2.634 17.496 14.044 1.00 68.94 205 ILE A N 1
ATOM 1675 C CA . ILE A 1 205 ? 1.256 17.501 14.569 1.00 68.94 205 ILE A CA 1
ATOM 1676 C C . ILE A 1 205 ? 1.213 17.178 16.076 1.00 68.94 205 ILE A C 1
ATOM 1678 O O . ILE A 1 205 ? 0.190 17.414 16.717 1.00 68.94 205 ILE A O 1
ATOM 1682 N N . ARG A 1 206 ? 2.304 16.684 16.684 1.00 54.59 206 ARG A N 1
ATOM 1683 C CA . ARG A 1 206 ? 2.362 16.518 18.146 1.00 54.59 206 ARG A CA 1
ATOM 1684 C C . ARG A 1 206 ? 2.433 17.906 18.802 1.00 54.59 206 ARG A C 1
ATOM 1686 O O . ARG A 1 206 ? 3.420 18.606 18.577 1.00 54.59 206 ARG A O 1
ATOM 1693 N N . PRO A 1 207 ? 1.431 18.333 19.594 1.00 47.47 207 PRO A N 1
ATOM 1694 C CA . PRO A 1 207 ? 1.519 19.604 20.292 1.00 47.47 207 PRO A CA 1
ATOM 1695 C C . PRO A 1 207 ? 2.648 19.541 21.321 1.00 47.47 207 PRO A C 1
ATOM 1697 O O . PRO A 1 207 ? 2.879 18.511 21.955 1.00 47.47 207 PRO A O 1
ATOM 1700 N N . VAL A 1 208 ? 3.338 20.670 21.469 1.00 47.69 208 VAL A N 1
ATOM 1701 C CA . VAL A 1 208 ? 4.219 20.962 22.598 1.00 47.69 208 VAL A CA 1
ATOM 1702 C C . VAL A 1 208 ? 3.438 20.673 23.879 1.00 47.69 208 VAL A C 1
ATOM 1704 O O . VAL A 1 208 ? 2.423 21.318 24.144 1.00 47.69 208 VAL A O 1
ATOM 1707 N N . SER A 1 209 ? 3.878 19.671 24.635 1.00 41.91 209 SER A N 1
ATOM 1708 C CA . SER A 1 209 ? 3.385 19.417 25.985 1.00 41.91 209 SER A CA 1
ATOM 1709 C C . SER A 1 209 ? 3.726 20.634 26.852 1.00 41.91 209 SER A C 1
ATOM 1711 O O . SER A 1 209 ? 4.907 20.954 26.996 1.00 41.91 209 SER A O 1
ATOM 1713 N N . TYR A 1 210 ? 2.703 21.321 27.367 1.00 41.34 210 TYR A N 1
ATOM 1714 C CA . TYR A 1 210 ? 2.832 22.269 28.480 1.00 41.34 210 TYR A CA 1
ATOM 1715 C C . TYR A 1 210 ? 2.880 21.514 29.806 1.00 41.34 210 TYR A C 1
ATOM 1717 O O . TYR A 1 210 ? 2.147 20.503 29.922 1.00 41.34 210 TYR A O 1
#

Nearest PDB structures (foldseek):
  6frk-assembly1_u  TM=2.628E-01  e=8.987E-01  Canis lupus familiaris
  6rk8-assembly1_A-2  TM=2.002E-01  e=5.234E-01  Homo sapiens
  6r6g-assembly1_AI  TM=2.553E-01  e=1.848E+00  Canis lupus familiaris
  7obq-assembly1_u  TM=2.468E-01  e=2.212E+00  Canis lupus familiaris
  7nfx-assembly1_u  TM=2.692E-01  e=3.973E+00  Homo sapiens